Protein AF-A0A534TPV9-F1 (afdb_monomer_lite)

Radius of gyration: 24.33 Å; chains: 1; bounding box: 50×52×78 Å

Sequence (310 aa):
MKRLITEPGADSAEDYARRVQILAATYAVLFCASVAGVVVLAIYGKLFVTLAQRSNVETLTILFLLVLYAYLATISASGALGAARLGFYALRRRSAREPVAERRRQLGKLDARADGPWAALAKVLDRTDGAPLRFDLSDEAGYYGALEIDGARVRHIETASGSADLIAYFVRQIEEVTGEEIPIVVWGQLDDDEGEKFLAQVGFARALQRQLGAPPLWPCVMLTAEHCEEVARRLAKITPALLDEALLPDWEYQAEHKLPVIPEPLGFVSLGRSAKRADPVATMGFATLMVLLTLAVIVLFVLDKPWVPG

Structure (mmCIF, N/CA/C/O backbone):
data_AF-A0A534TPV9-F1
#
_entry.id   AF-A0A534TPV9-F1
#
loop_
_atom_site.group_PDB
_atom_site.id
_atom_site.type_symbol
_atom_site.label_atom_id
_atom_site.label_alt_id
_atom_site.label_comp_id
_atom_site.label_asym_id
_atom_site.label_entity_id
_atom_site.label_seq_id
_atom_site.pdbx_PDB_ins_code
_atom_site.Cartn_x
_atom_site.Cartn_y
_atom_site.Cartn_z
_atom_site.occupancy
_atom_site.B_iso_or_equiv
_atom_site.auth_seq_id
_atom_site.auth_comp_id
_atom_site.auth_asym_id
_atom_site.auth_atom_id
_atom_site.pdbx_PDB_model_num
ATOM 1 N N . MET A 1 1 ? -27.011 5.934 -6.886 1.00 24.86 1 MET A N 1
ATOM 2 C CA . MET A 1 1 ? -26.146 4.820 -6.441 1.00 24.86 1 MET A CA 1
ATOM 3 C C . MET A 1 1 ? -24.698 5.271 -6.554 1.00 24.86 1 MET A C 1
ATOM 5 O O . MET A 1 1 ? -24.152 5.286 -7.649 1.00 24.86 1 MET A O 1
ATOM 9 N N . LYS A 1 2 ? -24.117 5.763 -5.451 1.00 26.36 2 LYS A N 1
ATOM 10 C CA . LYS A 1 2 ? -22.695 6.119 -5.382 1.00 26.36 2 LYS A CA 1
ATOM 11 C C . LYS A 1 2 ? -21.925 4.807 -5.316 1.00 26.36 2 LYS A C 1
ATOM 13 O O . LYS A 1 2 ? -22.029 4.101 -4.324 1.00 26.36 2 LYS A O 1
ATOM 18 N N . ARG A 1 3 ? -21.199 4.461 -6.376 1.00 29.86 3 ARG A N 1
ATOM 19 C CA . ARG A 1 3 ? -20.182 3.413 -6.297 1.00 29.86 3 ARG A CA 1
ATOM 20 C C . ARG A 1 3 ? -19.098 3.981 -5.380 1.00 29.86 3 ARG A C 1
ATOM 22 O O . ARG A 1 3 ? -18.370 4.886 -5.796 1.00 29.86 3 ARG A O 1
ATOM 29 N N . LEU A 1 4 ? -19.096 3.572 -4.109 1.00 40.38 4 LEU A N 1
ATOM 30 C CA . LEU A 1 4 ? -17.930 3.769 -3.260 1.00 40.38 4 LEU A CA 1
ATOM 31 C C . LEU A 1 4 ? -16.749 3.163 -4.008 1.00 40.38 4 LEU A C 1
ATOM 33 O O . LEU A 1 4 ? -16.872 2.116 -4.647 1.00 40.38 4 LEU A O 1
ATOM 37 N N . ILE A 1 5 ? -15.634 3.877 -3.999 1.00 41.41 5 ILE A N 1
ATOM 38 C CA . ILE A 1 5 ? -14.378 3.349 -4.506 1.00 41.41 5 ILE A CA 1
ATOM 39 C C . ILE A 1 5 ? -13.958 2.323 -3.455 1.00 41.41 5 ILE A C 1
ATOM 41 O O . ILE A 1 5 ? -13.281 2.660 -2.494 1.00 41.41 5 ILE A O 1
ATOM 45 N N . THR A 1 6 ? -14.479 1.103 -3.567 1.00 47.28 6 THR A N 1
ATOM 46 C CA . THR A 1 6 ? -13.930 -0.049 -2.860 1.00 47.28 6 THR A CA 1
ATOM 47 C C . THR A 1 6 ? -12.522 -0.204 -3.409 1.00 47.28 6 THR A C 1
ATOM 49 O O . THR A 1 6 ? -12.363 -0.422 -4.614 1.00 47.28 6 THR A O 1
ATOM 52 N N . GLU A 1 7 ? -11.508 0.026 -2.577 1.00 57.22 7 GLU A N 1
ATOM 53 C CA . GLU A 1 7 ? -10.129 -0.139 -3.022 1.00 57.22 7 GLU A CA 1
ATOM 54 C C . GLU A 1 7 ? -9.921 -1.607 -3.425 1.00 57.22 7 GLU A C 1
ATOM 56 O O . GLU A 1 7 ? -10.173 -2.508 -2.618 1.00 57.22 7 GLU A O 1
ATOM 61 N N . PRO A 1 8 ? -9.538 -1.884 -4.684 1.00 57.41 8 PRO A N 1
ATOM 62 C CA . PRO A 1 8 ? -9.366 -3.251 -5.144 1.00 57.41 8 PRO A CA 1
ATOM 63 C C . PRO A 1 8 ? -8.233 -3.923 -4.356 1.00 57.41 8 PRO A C 1
ATOM 65 O O . PRO A 1 8 ? -7.138 -3.379 -4.236 1.00 57.41 8 PRO A O 1
ATOM 68 N N . GLY A 1 9 ? -8.494 -5.121 -3.829 1.00 60.72 9 GLY A N 1
ATOM 69 C CA . GLY A 1 9 ? -7.513 -5.901 -3.064 1.00 60.72 9 GLY A CA 1
ATOM 70 C C . GLY A 1 9 ? -7.574 -5.733 -1.542 1.00 60.72 9 GLY A C 1
ATOM 71 O O . GLY A 1 9 ? -6.680 -6.218 -0.854 1.00 60.72 9 GLY A O 1
ATOM 72 N N . ALA A 1 10 ? -8.613 -5.077 -1.012 1.00 70.25 10 ALA A N 1
ATOM 73 C CA . ALA A 1 10 ? -8.854 -4.940 0.428 1.00 70.25 10 ALA A CA 1
ATOM 74 C C . ALA A 1 10 ? -9.749 -6.050 1.033 1.00 70.25 10 ALA A C 1
ATOM 76 O O . ALA A 1 10 ? -9.955 -6.072 2.246 1.00 70.25 10 ALA A O 1
ATOM 77 N N . ASP A 1 11 ? -10.297 -6.949 0.207 1.00 77.56 11 ASP A N 1
ATOM 78 C CA . ASP A 1 11 ? -11.314 -7.927 0.627 1.00 77.56 11 ASP A CA 1
ATOM 79 C C . ASP A 1 11 ? -10.725 -9.102 1.429 1.00 77.56 11 ASP A C 1
ATOM 81 O O . ASP A 1 11 ? -11.314 -9.553 2.408 1.00 77.56 11 ASP A O 1
ATOM 85 N N . SER A 1 12 ? -9.538 -9.595 1.058 1.00 84.38 12 SER A N 1
ATOM 86 C CA . SER A 1 12 ? -8.909 -10.740 1.725 1.00 84.38 12 SER A CA 1
ATOM 87 C C . SER A 1 12 ? -7.399 -10.582 1.877 1.00 84.38 12 SER A C 1
ATOM 89 O O . SER A 1 12 ? -6.752 -9.816 1.162 1.00 84.38 12 SER A O 1
ATOM 91 N N . ALA A 1 13 ? -6.810 -11.351 2.797 1.00 86.56 13 ALA A N 1
ATOM 92 C CA . ALA A 1 13 ? -5.363 -11.342 3.000 1.00 86.56 13 ALA A CA 1
ATOM 93 C C . ALA A 1 13 ? -4.583 -11.836 1.767 1.00 86.56 13 ALA A C 1
ATOM 95 O O . ALA A 1 13 ? -3.479 -11.362 1.494 1.00 86.56 13 ALA A O 1
ATOM 96 N N . GLU A 1 14 ? -5.162 -12.769 1.005 1.00 87.69 14 GLU A N 1
ATOM 97 C CA . GLU A 1 14 ? -4.575 -13.259 -0.244 1.00 87.69 14 GLU A CA 1
ATOM 98 C C . GLU A 1 14 ? -4.608 -12.188 -1.335 1.00 87.69 14 GLU A C 1
ATOM 100 O O . GLU A 1 14 ? -3.626 -12.024 -2.063 1.00 87.69 14 GLU A O 1
ATOM 105 N N . ASP A 1 15 ? -5.705 -11.435 -1.429 1.00 86.00 15 ASP A N 1
ATOM 106 C CA . ASP A 1 15 ? -5.836 -10.346 -2.395 1.00 86.00 15 ASP A CA 1
ATOM 107 C C . ASP A 1 15 ? -4.887 -9.194 -2.067 1.00 86.00 15 ASP A C 1
ATOM 109 O O . ASP A 1 15 ? -4.240 -8.662 -2.971 1.00 86.00 15 ASP A O 1
ATOM 113 N N . TYR A 1 16 ? -4.718 -8.881 -0.781 1.00 85.62 16 TYR A N 1
ATOM 114 C CA . TYR A 1 16 ? -3.746 -7.899 -0.314 1.00 85.62 16 TYR A CA 1
ATOM 115 C C . TYR A 1 16 ? -2.314 -8.303 -0.697 1.00 85.62 16 TYR A C 1
ATOM 117 O O . TYR A 1 16 ? -1.588 -7.545 -1.343 1.00 85.62 16 TYR A O 1
ATOM 125 N N . ALA A 1 17 ? -1.917 -9.544 -0.396 1.00 87.50 17 ALA A N 1
ATOM 126 C CA . ALA A 1 17 ? -0.601 -10.063 -0.769 1.00 87.50 17 ALA A CA 1
ATOM 127 C C . ALA A 1 17 ? -0.391 -10.081 -2.293 1.00 87.50 17 ALA A C 1
ATOM 129 O O . ALA A 1 17 ? 0.683 -9.728 -2.790 1.00 87.50 17 ALA A O 1
ATOM 130 N N . ARG A 1 18 ? -1.421 -10.460 -3.058 1.00 88.19 18 ARG A N 1
ATOM 131 C CA . ARG A 1 18 ? -1.387 -10.441 -4.525 1.00 88.19 18 ARG A CA 1
ATOM 132 C C . ARG A 1 18 ? -1.209 -9.023 -5.055 1.00 88.19 18 ARG A C 1
ATOM 134 O O . ARG A 1 18 ? -0.442 -8.828 -5.994 1.00 88.19 18 ARG A O 1
ATOM 141 N N . ARG A 1 19 ? -1.872 -8.035 -4.455 1.00 86.00 19 ARG A N 1
ATOM 142 C CA . ARG A 1 19 ? -1.747 -6.624 -4.828 1.00 86.00 19 ARG A CA 1
ATOM 143 C C . ARG A 1 19 ? -0.314 -6.125 -4.663 1.00 86.00 19 ARG A C 1
ATOM 145 O O . ARG A 1 19 ? 0.230 -5.562 -5.610 1.00 86.00 19 ARG A O 1
ATOM 152 N N . VAL A 1 20 ? 0.324 -6.422 -3.529 1.00 86.94 20 VAL A N 1
ATOM 153 C CA . VAL A 1 20 ? 1.741 -6.094 -3.279 1.00 86.94 20 VAL A CA 1
ATOM 154 C C . VAL A 1 20 ? 2.647 -6.725 -4.344 1.00 86.94 20 VAL A C 1
ATOM 156 O O . VAL A 1 20 ? 3.527 -6.063 -4.895 1.00 86.94 20 VAL A O 1
ATOM 159 N N . GLN A 1 21 ? 2.401 -7.987 -4.710 1.00 88.50 21 GLN A N 1
ATOM 160 C CA . GLN A 1 21 ? 3.166 -8.670 -5.761 1.00 88.50 21 GLN A CA 1
ATOM 161 C C . GLN A 1 21 ? 2.957 -8.056 -7.152 1.00 88.50 21 GLN A C 1
ATOM 163 O O . GLN A 1 21 ? 3.923 -7.892 -7.899 1.00 88.50 21 GLN A O 1
ATOM 168 N N . ILE A 1 22 ? 1.718 -7.704 -7.507 1.00 88.38 22 ILE A N 1
ATOM 169 C CA . ILE A 1 22 ? 1.402 -7.027 -8.772 1.00 88.38 22 ILE A CA 1
ATOM 170 C C . ILE A 1 22 ? 2.097 -5.667 -8.822 1.00 88.38 22 ILE A C 1
ATOM 172 O O . ILE A 1 22 ? 2.694 -5.326 -9.843 1.00 88.38 22 ILE A O 1
ATOM 176 N N . LEU A 1 23 ? 2.065 -4.906 -7.728 1.00 85.94 23 LEU A N 1
ATOM 177 C CA . LEU A 1 23 ? 2.715 -3.603 -7.642 1.00 85.94 23 LEU A CA 1
ATOM 178 C C . LEU A 1 23 ? 4.237 -3.729 -7.806 1.00 85.94 23 LEU A C 1
ATOM 180 O O . LEU A 1 23 ? 4.828 -3.030 -8.630 1.00 85.94 23 LEU A O 1
ATOM 184 N N . ALA A 1 24 ? 4.862 -4.688 -7.116 1.00 87.69 24 ALA A N 1
ATOM 185 C CA . ALA A 1 24 ? 6.284 -4.994 -7.271 1.00 87.69 24 ALA A CA 1
ATOM 186 C C . ALA A 1 24 ? 6.645 -5.358 -8.723 1.00 87.69 24 ALA A C 1
ATOM 188 O O . ALA A 1 24 ? 7.614 -4.836 -9.280 1.00 87.69 24 ALA A O 1
ATOM 189 N N . ALA A 1 25 ? 5.850 -6.224 -9.360 1.00 90.00 25 ALA A N 1
ATOM 190 C CA . ALA A 1 25 ? 6.049 -6.604 -10.756 1.00 90.00 25 ALA A CA 1
ATOM 191 C C . ALA A 1 25 ? 5.888 -5.404 -11.700 1.00 90.00 25 ALA A C 1
ATOM 193 O O . ALA A 1 25 ? 6.686 -5.235 -12.619 1.00 90.00 25 ALA A O 1
ATOM 194 N N . THR A 1 26 ? 4.902 -4.543 -11.444 1.00 86.69 26 THR A N 1
ATOM 195 C CA . THR A 1 26 ? 4.639 -3.336 -12.236 1.00 86.69 26 THR A CA 1
ATOM 196 C C . THR A 1 26 ? 5.829 -2.380 -12.179 1.00 86.69 26 THR A C 1
ATOM 198 O O . THR A 1 26 ? 6.309 -1.958 -13.228 1.00 86.69 26 THR A O 1
ATOM 201 N N . TYR A 1 27 ? 6.387 -2.119 -10.991 1.00 85.25 27 TYR A N 1
ATOM 202 C CA . TYR A 1 27 ? 7.599 -1.305 -10.858 1.00 85.25 27 TYR A CA 1
ATOM 203 C C . TYR A 1 27 ? 8.799 -1.907 -11.591 1.00 85.25 27 TYR A C 1
ATOM 205 O O . TYR A 1 27 ? 9.517 -1.192 -12.292 1.00 85.25 27 TYR A O 1
ATOM 213 N N . ALA A 1 28 ? 9.008 -3.220 -11.465 1.00 90.56 28 ALA A N 1
ATOM 214 C CA . ALA A 1 28 ? 10.103 -3.904 -12.144 1.00 90.56 28 ALA A CA 1
ATOM 215 C C . ALA A 1 28 ? 9.972 -3.820 -13.674 1.00 90.56 28 ALA A C 1
ATOM 217 O O . ALA A 1 28 ? 10.944 -3.510 -14.363 1.00 90.56 28 ALA A O 1
ATOM 218 N N . VAL A 1 29 ? 8.772 -4.057 -14.214 1.00 92.50 29 VAL A N 1
ATOM 219 C CA . VAL A 1 29 ? 8.502 -3.974 -15.656 1.00 92.50 29 VAL A CA 1
ATOM 220 C C . VAL A 1 29 ? 8.653 -2.541 -16.156 1.00 92.50 29 VAL A C 1
ATOM 222 O O . VAL A 1 29 ? 9.332 -2.334 -17.160 1.00 92.50 29 VAL A O 1
ATOM 225 N N . LEU A 1 30 ? 8.084 -1.557 -15.453 1.00 87.81 30 LEU A N 1
ATOM 226 C CA . LEU A 1 30 ? 8.188 -0.142 -15.809 1.00 87.81 30 LEU A CA 1
ATOM 227 C C . LEU A 1 30 ? 9.649 0.311 -15.890 1.00 87.81 30 LEU A C 1
ATOM 229 O O . LEU A 1 30 ? 10.044 0.946 -16.871 1.00 87.81 30 LEU A O 1
ATOM 233 N N . PHE A 1 31 ? 10.459 -0.057 -14.896 1.00 90.88 31 PHE A N 1
ATOM 234 C CA . PHE A 1 31 ? 11.883 0.260 -14.867 1.00 90.88 31 PHE A CA 1
ATOM 235 C C . PHE A 1 31 ? 12.633 -0.399 -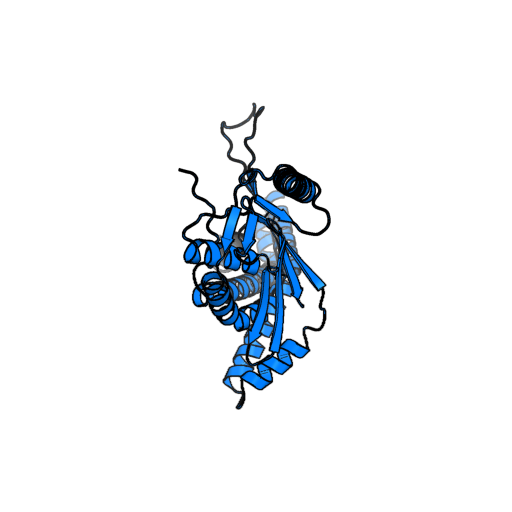16.028 1.00 90.88 31 PHE A C 1
ATOM 237 O O . PHE A 1 31 ? 13.302 0.286 -16.802 1.00 90.88 31 PHE A O 1
ATOM 244 N N . CYS A 1 32 ? 12.479 -1.715 -16.202 1.00 94.50 32 CYS A N 1
ATOM 245 C CA . CYS A 1 32 ? 13.146 -2.463 -17.267 1.00 94.50 32 CYS A CA 1
ATOM 246 C C . CYS A 1 32 ? 12.761 -1.955 -18.663 1.00 94.50 32 CYS A C 1
ATOM 248 O O . CYS A 1 32 ? 13.634 -1.790 -19.515 1.00 94.50 32 CYS A O 1
ATOM 250 N N . ALA A 1 33 ? 11.478 -1.670 -18.897 1.00 92.12 33 ALA A N 1
ATOM 251 C CA . ALA A 1 33 ? 10.993 -1.136 -20.165 1.00 92.12 33 ALA A CA 1
ATOM 252 C C . ALA A 1 33 ? 11.525 0.282 -20.427 1.00 92.12 33 ALA A C 1
ATOM 254 O O . ALA A 1 33 ? 11.956 0.577 -21.540 1.00 92.12 33 ALA A O 1
ATOM 255 N N . SER A 1 34 ? 11.576 1.135 -19.400 1.00 89.19 34 SER A N 1
ATOM 256 C CA . SER A 1 34 ? 12.136 2.487 -19.517 1.00 89.19 34 SER A CA 1
ATOM 257 C C . SER A 1 34 ? 13.635 2.451 -19.838 1.00 89.19 34 SER A C 1
ATOM 259 O O . SER A 1 34 ? 14.086 3.123 -20.764 1.00 89.19 34 SER A O 1
ATOM 261 N N . VAL A 1 35 ? 14.411 1.604 -19.150 1.00 93.62 35 VAL A N 1
ATOM 262 C CA . VAL A 1 35 ? 15.841 1.398 -19.443 1.00 93.62 35 VAL A CA 1
ATOM 263 C C . VAL A 1 35 ? 16.038 0.852 -20.858 1.00 93.62 35 VAL A C 1
ATOM 265 O O . VAL A 1 35 ? 16.881 1.359 -21.597 1.00 93.62 35 VAL A O 1
ATOM 268 N N . ALA A 1 36 ? 15.241 -0.137 -21.271 1.00 93.31 36 ALA A N 1
ATOM 269 C CA . ALA A 1 36 ? 15.286 -0.670 -22.629 1.00 93.31 36 ALA A CA 1
ATOM 270 C C . ALA A 1 36 ? 14.986 0.416 -23.674 1.00 93.31 36 ALA A C 1
ATOM 272 O O . ALA A 1 36 ? 15.698 0.506 -24.672 1.00 93.31 36 ALA A O 1
ATOM 273 N N . GLY A 1 37 ? 14.001 1.283 -23.424 1.00 90.06 37 GLY A N 1
ATOM 274 C CA . GLY A 1 37 ? 13.685 2.430 -24.278 1.00 90.06 37 GLY A CA 1
ATOM 275 C C . GLY A 1 37 ? 14.861 3.388 -24.443 1.00 90.06 37 GLY A C 1
ATOM 276 O O . GLY A 1 37 ? 15.211 3.730 -25.573 1.00 90.06 37 GLY A O 1
ATOM 277 N N . VAL A 1 38 ? 15.531 3.756 -23.345 1.00 90.88 38 VAL A N 1
ATOM 278 C CA . VAL A 1 38 ? 16.752 4.581 -23.391 1.00 90.88 38 VAL A CA 1
ATOM 279 C C . VAL A 1 38 ? 17.844 3.901 -24.220 1.00 90.88 38 VAL A C 1
ATOM 281 O O . VAL A 1 38 ? 18.433 4.536 -25.093 1.00 90.88 38 VAL A O 1
ATOM 284 N N . VAL A 1 39 ? 18.101 2.611 -23.987 1.00 90.88 39 VAL A N 1
ATOM 285 C CA . VAL A 1 39 ? 19.144 1.852 -24.697 1.00 90.88 39 VAL A CA 1
ATOM 286 C C . VAL A 1 39 ? 18.846 1.758 -26.194 1.00 90.88 39 VAL A C 1
ATOM 288 O O . VAL A 1 39 ? 19.732 2.012 -27.011 1.00 90.88 39 VAL A O 1
ATOM 291 N N . VAL A 1 40 ? 17.605 1.442 -26.572 1.00 89.19 40 VAL A N 1
ATOM 292 C CA . VAL A 1 40 ? 17.185 1.357 -27.978 1.00 89.19 40 VAL A CA 1
ATOM 293 C C . VAL A 1 40 ? 17.341 2.713 -28.666 1.00 89.19 40 VAL A C 1
ATOM 295 O O . VAL A 1 40 ? 17.937 2.776 -29.742 1.00 89.19 40 VAL A O 1
ATOM 298 N N . LEU A 1 41 ? 16.884 3.801 -28.040 1.00 86.75 41 LEU A N 1
ATOM 299 C CA . LEU A 1 41 ? 17.028 5.150 -28.593 1.00 86.75 41 LEU A CA 1
ATOM 300 C C . LEU A 1 41 ? 18.494 5.596 -28.684 1.00 86.75 41 LEU A C 1
ATOM 302 O O . LEU A 1 41 ? 18.863 6.255 -29.651 1.00 86.75 41 LEU A O 1
ATOM 306 N N . ALA A 1 42 ? 19.347 5.219 -27.729 1.00 86.12 42 ALA A N 1
ATOM 307 C CA . ALA A 1 42 ? 20.768 5.557 -27.758 1.00 86.12 42 ALA A CA 1
ATOM 308 C C . ALA A 1 42 ? 21.525 4.801 -28.865 1.00 86.12 42 ALA A C 1
ATOM 310 O O . ALA A 1 42 ? 22.299 5.404 -29.608 1.00 86.12 42 ALA A O 1
ATOM 311 N N . ILE A 1 43 ? 21.279 3.493 -29.014 1.00 84.75 43 ILE A N 1
ATOM 312 C CA . ILE A 1 43 ? 21.944 2.649 -30.022 1.00 84.75 43 ILE A CA 1
ATOM 313 C C . ILE A 1 43 ? 21.465 3.006 -31.432 1.00 84.75 43 ILE A C 1
ATOM 315 O O . ILE A 1 43 ? 22.274 3.185 -32.344 1.00 84.75 43 ILE A O 1
ATOM 319 N N . TYR A 1 44 ? 20.151 3.142 -31.616 1.00 81.06 44 TYR A N 1
ATOM 320 C CA . TYR A 1 44 ? 19.538 3.431 -32.913 1.00 81.06 44 TYR A CA 1
ATOM 321 C C . TYR A 1 44 ? 19.287 4.923 -33.135 1.00 81.06 44 TYR A C 1
ATOM 323 O O . TYR A 1 44 ? 18.622 5.296 -34.097 1.00 81.06 44 TYR A O 1
ATOM 331 N N . GLY A 1 45 ? 19.871 5.797 -32.312 1.00 71.12 45 GLY A N 1
ATOM 332 C CA . GLY A 1 45 ? 19.687 7.245 -32.413 1.00 71.12 45 GLY A CA 1
ATOM 333 C C . GLY A 1 45 ? 20.026 7.783 -33.800 1.00 71.12 45 GLY A C 1
ATOM 334 O O . GLY A 1 45 ? 19.303 8.618 -34.322 1.00 71.12 45 GLY A O 1
ATOM 335 N N . LYS A 1 46 ? 21.047 7.229 -34.471 1.00 69.25 46 LYS A N 1
ATOM 336 C CA . LYS A 1 46 ? 21.363 7.578 -35.868 1.00 69.25 46 LYS A CA 1
ATOM 337 C C . LYS A 1 46 ? 20.249 7.195 -36.851 1.00 69.25 46 LYS A C 1
ATOM 339 O O . LYS A 1 46 ? 19.954 7.978 -37.746 1.00 69.25 46 LYS A O 1
ATOM 344 N N . LEU A 1 47 ? 19.623 6.027 -36.692 1.00 68.94 47 LEU A N 1
ATOM 345 C CA . LEU A 1 47 ? 18.479 5.605 -37.513 1.00 68.94 47 LEU A CA 1
ATOM 346 C C . LEU A 1 47 ? 17.285 6.538 -37.281 1.00 68.94 47 LEU A C 1
ATOM 348 O O . LEU A 1 47 ? 16.672 7.013 -38.227 1.00 68.94 47 LEU A O 1
ATOM 352 N N . PHE A 1 48 ? 16.995 6.856 -36.023 1.00 68.00 48 PHE A N 1
ATOM 353 C CA . PHE A 1 48 ? 15.884 7.737 -35.683 1.00 68.00 48 PHE A CA 1
ATOM 354 C C . PHE A 1 48 ? 16.119 9.183 -36.123 1.00 68.00 48 PHE A C 1
ATOM 356 O O . PHE A 1 48 ? 15.205 9.798 -36.651 1.00 68.00 48 PHE A O 1
ATOM 363 N N . VAL A 1 49 ? 17.341 9.707 -35.999 1.00 66.94 49 VAL A N 1
ATOM 364 C CA . VAL A 1 49 ? 17.707 11.044 -36.497 1.00 66.94 49 VAL A CA 1
ATOM 365 C C . VAL A 1 49 ? 17.658 11.106 -38.026 1.00 66.94 49 VAL A C 1
ATOM 367 O O . VAL A 1 49 ? 17.206 12.104 -38.573 1.00 66.94 49 VAL A O 1
ATOM 370 N N . THR A 1 50 ? 18.081 10.052 -38.730 1.00 65.81 50 THR A N 1
ATOM 371 C CA . THR A 1 50 ? 18.007 10.008 -40.205 1.00 65.81 50 THR A CA 1
ATOM 372 C C . THR A 1 50 ? 16.570 9.881 -40.711 1.00 65.81 50 THR A C 1
ATOM 374 O O . THR A 1 50 ? 16.222 10.527 -41.695 1.00 65.81 50 THR A O 1
ATOM 377 N N . LEU A 1 51 ? 15.705 9.140 -40.009 1.00 63.00 51 LEU A N 1
ATOM 378 C CA . LEU A 1 51 ? 14.260 9.145 -40.263 1.00 63.00 51 LEU A CA 1
ATOM 379 C C . LEU A 1 51 ? 13.629 10.514 -39.949 1.00 63.00 51 LEU A C 1
ATOM 381 O O . LEU A 1 51 ? 12.823 11.007 -40.734 1.00 63.00 51 LEU A O 1
ATOM 385 N N . ALA A 1 52 ? 14.048 11.148 -38.849 1.00 59.41 52 ALA A N 1
ATOM 386 C CA . ALA A 1 52 ? 13.525 12.422 -38.353 1.00 59.41 52 ALA A CA 1
ATOM 387 C C . ALA A 1 52 ? 14.060 13.667 -39.082 1.00 59.41 52 ALA A C 1
ATOM 389 O O . ALA A 1 52 ? 13.551 14.768 -38.881 1.00 59.41 52 ALA A O 1
ATOM 390 N N . GLN A 1 53 ? 15.076 13.536 -39.943 1.00 57.66 53 GLN A N 1
ATOM 391 C CA . GLN A 1 53 ? 15.606 14.649 -40.744 1.00 57.66 53 GLN A CA 1
ATOM 392 C C . GLN A 1 53 ? 14.569 15.249 -41.710 1.00 57.66 53 GLN A C 1
ATOM 394 O O . GLN A 1 53 ? 14.817 16.307 -42.290 1.00 57.66 53 GLN A O 1
ATOM 399 N N . ARG A 1 54 ? 13.401 14.612 -41.867 1.00 59.59 54 ARG A N 1
ATOM 400 C CA . ARG A 1 54 ? 12.263 15.158 -42.612 1.00 59.59 54 ARG A CA 1
ATOM 401 C C . ARG A 1 54 ? 11.485 16.234 -41.844 1.00 59.59 54 ARG A C 1
ATOM 403 O O . ARG A 1 54 ? 10.849 17.053 -42.508 1.00 59.59 54 ARG A O 1
ATOM 410 N N . SER A 1 55 ? 11.547 16.313 -40.506 1.00 59.59 55 SER A N 1
ATOM 411 C CA . SER A 1 55 ? 10.902 17.401 -39.752 1.00 59.59 55 SER A CA 1
ATOM 412 C C . SER A 1 55 ? 11.501 17.662 -38.354 1.00 59.59 55 SER A C 1
ATOM 414 O O . SER A 1 55 ? 11.793 16.753 -37.578 1.00 59.59 55 SER A O 1
ATOM 416 N N . ASN A 1 56 ? 11.596 18.938 -37.958 1.00 70.81 56 ASN A N 1
ATOM 417 C CA . ASN A 1 56 ? 12.027 19.334 -36.604 1.00 70.81 56 ASN A CA 1
ATOM 418 C C . ASN A 1 56 ? 11.172 18.711 -35.480 1.00 70.81 56 ASN A C 1
ATOM 420 O O . ASN A 1 56 ? 11.658 18.527 -34.363 1.00 70.81 56 ASN A O 1
ATOM 424 N N . VAL A 1 57 ? 9.908 18.382 -35.772 1.00 73.12 57 VAL A N 1
ATOM 425 C CA . VAL A 1 57 ? 8.966 17.790 -34.812 1.00 73.12 57 VAL A CA 1
ATOM 426 C C . VAL A 1 57 ? 9.412 16.384 -34.411 1.00 73.12 57 VAL A C 1
ATOM 428 O O . VAL A 1 57 ? 9.431 16.077 -33.226 1.00 73.12 57 VAL A O 1
ATOM 431 N N . GLU A 1 58 ? 9.859 15.562 -35.361 1.00 70.25 58 GLU A N 1
ATOM 432 C CA . GLU A 1 58 ? 10.265 14.173 -35.102 1.00 70.25 58 GLU A CA 1
ATOM 433 C C . GLU A 1 58 ? 11.522 14.098 -34.222 1.00 70.25 58 GLU A C 1
ATOM 435 O O . GLU A 1 58 ? 11.597 13.284 -33.299 1.00 70.25 58 GLU A O 1
ATOM 440 N N . THR A 1 59 ? 12.484 15.002 -34.441 1.00 74.38 59 THR A N 1
ATOM 441 C CA . THR A 1 59 ? 13.700 15.092 -33.612 1.00 74.38 59 THR A CA 1
ATOM 442 C C . THR A 1 59 ? 13.359 15.508 -32.177 1.00 74.38 59 THR A C 1
ATOM 444 O O . THR A 1 59 ? 13.890 14.937 -31.221 1.00 74.38 59 THR A O 1
ATOM 447 N N . LEU A 1 60 ? 12.431 16.458 -32.009 1.00 78.75 60 LEU A N 1
ATOM 448 C CA . LEU A 1 60 ? 11.936 16.865 -30.694 1.00 78.75 60 LEU A CA 1
ATOM 449 C C . LEU A 1 60 ? 11.184 15.722 -29.996 1.00 78.75 60 LEU A C 1
ATOM 451 O O . LEU A 1 60 ? 11.367 15.523 -28.798 1.00 78.75 60 LEU A O 1
ATOM 455 N N . THR A 1 61 ? 10.386 14.940 -30.730 1.00 80.38 61 THR A N 1
ATOM 456 C CA . THR A 1 61 ? 9.685 13.767 -30.188 1.00 80.38 61 THR A CA 1
ATOM 457 C C . THR A 1 61 ? 10.659 12.705 -29.680 1.00 80.38 61 THR A C 1
ATOM 459 O O . THR A 1 61 ? 10.462 12.183 -28.586 1.00 80.38 61 THR A O 1
ATOM 462 N N . ILE A 1 62 ? 11.737 12.410 -30.414 1.00 80.00 62 ILE A N 1
ATOM 463 C CA . ILE A 1 62 ? 12.768 11.456 -29.968 1.00 80.00 62 ILE A CA 1
ATOM 464 C C . ILE A 1 62 ? 13.452 11.950 -28.689 1.00 80.00 62 ILE A C 1
ATOM 466 O O . ILE A 1 62 ? 13.617 11.179 -27.742 1.00 80.00 62 ILE A O 1
ATOM 470 N N . LEU A 1 63 ? 13.818 13.236 -28.639 1.00 81.75 63 LEU A N 1
ATOM 471 C CA . LEU A 1 63 ? 14.426 13.834 -27.450 1.00 81.75 63 LEU A CA 1
ATOM 472 C C . LEU A 1 63 ? 13.471 13.789 -26.250 1.00 81.75 63 LEU A C 1
ATOM 474 O O . LEU A 1 63 ? 13.880 13.421 -25.151 1.00 81.75 63 LEU A O 1
ATOM 478 N N . PHE A 1 64 ? 12.194 14.109 -26.470 1.00 85.25 64 PHE A N 1
ATOM 479 C CA . PHE A 1 64 ? 11.153 14.014 -25.453 1.00 85.25 64 PHE A CA 1
ATOM 480 C C . PHE A 1 64 ? 11.014 12.585 -24.917 1.00 85.25 64 PHE A C 1
ATOM 482 O O . PHE A 1 64 ? 11.022 12.396 -23.705 1.00 85.25 64 PHE A O 1
ATOM 489 N N . LEU A 1 65 ? 10.947 11.577 -25.793 1.00 85.12 65 LEU A N 1
ATOM 490 C CA . LEU A 1 65 ? 10.842 10.171 -25.389 1.00 85.12 65 LEU A CA 1
ATOM 491 C C . LEU A 1 65 ? 12.069 9.705 -24.597 1.00 85.12 65 LEU A C 1
ATOM 493 O O . LEU A 1 65 ? 11.919 8.991 -23.609 1.00 85.12 65 LEU A O 1
ATOM 497 N N . LEU A 1 66 ? 13.272 10.137 -24.985 1.00 85.88 66 LEU A N 1
ATOM 498 C CA . LEU A 1 66 ? 14.496 9.838 -24.245 1.00 85.88 66 LEU A CA 1
ATOM 499 C C . LEU A 1 66 ? 14.443 10.409 -22.820 1.00 85.88 66 LEU A C 1
ATOM 501 O O . LEU A 1 66 ? 14.713 9.687 -21.860 1.00 85.88 66 LEU A O 1
ATOM 505 N N . VAL A 1 67 ? 14.071 11.686 -22.683 1.00 85.94 67 VAL A N 1
ATOM 506 C CA . VAL A 1 67 ? 13.929 12.349 -21.377 1.00 85.94 67 VAL A CA 1
ATOM 507 C C . VAL A 1 67 ? 12.826 11.689 -20.551 1.00 85.94 67 VAL A C 1
ATOM 509 O O . VAL A 1 67 ? 13.035 11.424 -19.370 1.00 85.94 67 VAL A O 1
ATOM 512 N N . LEU A 1 68 ? 11.686 11.365 -21.167 1.00 84.31 68 LEU A N 1
ATOM 513 C CA . LEU A 1 68 ? 10.569 10.688 -20.513 1.00 84.31 68 LEU A CA 1
ATOM 514 C C . LEU A 1 68 ? 10.986 9.318 -19.963 1.00 84.31 68 LEU A C 1
ATOM 516 O O . LEU A 1 68 ? 10.738 9.036 -18.793 1.00 84.31 68 LEU A O 1
ATOM 520 N N . TYR A 1 69 ? 11.655 8.480 -20.761 1.00 86.12 69 TYR A N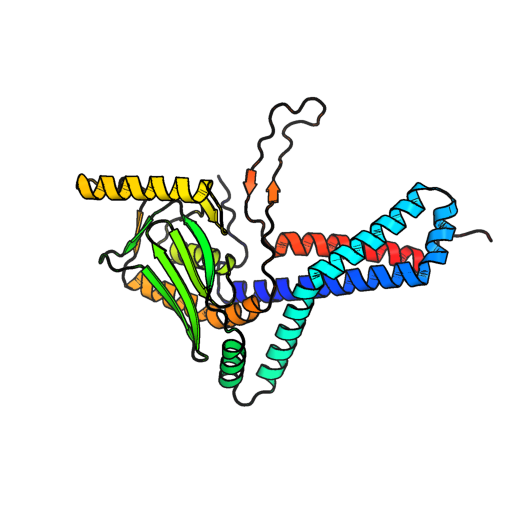 1
ATOM 521 C CA . TYR A 1 69 ? 12.131 7.181 -20.284 1.00 86.12 69 TYR A CA 1
ATOM 522 C C . TYR A 1 69 ? 13.204 7.312 -19.204 1.00 86.12 69 TYR A C 1
ATOM 524 O O . TYR A 1 69 ? 13.170 6.567 -18.228 1.00 86.12 69 TYR A O 1
ATOM 532 N N . ALA A 1 70 ? 14.133 8.264 -19.328 1.00 84.75 70 ALA A N 1
ATOM 533 C CA . ALA A 1 70 ? 15.138 8.502 -18.294 1.00 84.75 70 ALA A CA 1
ATOM 534 C C . ALA A 1 70 ? 14.496 8.949 -16.968 1.00 84.75 70 ALA A C 1
ATOM 536 O O . ALA A 1 70 ? 14.868 8.465 -15.896 1.00 84.75 70 ALA A O 1
ATOM 537 N N . TYR A 1 71 ? 13.497 9.829 -17.039 1.00 84.00 71 TYR A N 1
ATOM 538 C CA . TYR A 1 71 ? 12.720 10.286 -15.890 1.00 84.00 71 TYR A CA 1
ATOM 539 C C . TYR A 1 71 ? 11.962 9.133 -15.221 1.00 84.00 71 TYR A C 1
ATOM 541 O O . TYR A 1 71 ? 12.111 8.913 -14.018 1.00 84.00 71 TYR A O 1
ATOM 549 N N . LEU A 1 72 ? 11.220 8.339 -16.002 1.00 82.44 72 LEU A N 1
ATOM 550 C CA . LEU A 1 72 ? 10.473 7.189 -15.490 1.00 82.44 72 LEU A CA 1
ATOM 551 C C . LEU A 1 72 ? 11.393 6.107 -14.918 1.00 82.44 72 LEU A C 1
ATOM 553 O O . LEU A 1 72 ? 11.078 5.553 -13.867 1.00 82.44 72 LEU A O 1
ATOM 557 N N . ALA A 1 73 ? 12.547 5.842 -15.536 1.00 86.00 73 ALA A N 1
ATOM 558 C CA . ALA A 1 73 ? 13.553 4.928 -14.994 1.00 86.00 73 ALA A CA 1
ATOM 559 C C . ALA A 1 73 ? 14.121 5.436 -13.660 1.00 86.00 73 ALA A C 1
ATOM 561 O O . ALA A 1 73 ? 14.290 4.656 -12.728 1.00 86.00 73 ALA A O 1
ATOM 562 N N . THR A 1 74 ? 14.383 6.741 -13.545 1.00 81.94 74 THR A N 1
ATOM 563 C CA . THR A 1 74 ? 14.920 7.338 -12.313 1.00 81.94 74 THR A CA 1
ATOM 564 C C . THR A 1 74 ? 13.923 7.232 -11.171 1.00 81.94 74 THR A C 1
ATOM 566 O O . THR A 1 74 ? 14.298 6.818 -10.077 1.00 81.94 74 THR A O 1
ATOM 569 N N . ILE A 1 75 ? 12.652 7.553 -11.426 1.00 80.06 75 ILE A N 1
ATOM 570 C CA . ILE A 1 75 ? 11.620 7.443 -10.397 1.00 80.06 75 ILE A CA 1
ATOM 571 C C . ILE A 1 75 ? 11.427 5.964 -10.049 1.00 80.06 75 ILE A C 1
ATOM 573 O O . ILE A 1 75 ? 11.635 5.600 -8.899 1.00 80.06 75 ILE A O 1
ATOM 577 N N . SER A 1 76 ? 11.197 5.076 -11.025 1.00 81.38 76 SER A N 1
ATOM 578 C CA . SER A 1 76 ? 10.958 3.631 -10.792 1.00 81.38 76 SER A CA 1
ATOM 579 C C . SER A 1 76 ? 12.140 2.820 -10.286 1.00 81.38 76 SER A C 1
ATOM 581 O O . SER A 1 76 ? 11.942 1.673 -9.887 1.00 81.38 76 SER A O 1
ATOM 583 N N . ALA A 1 77 ? 13.336 3.401 -10.196 1.00 81.12 77 ALA A N 1
ATOM 584 C CA . ALA A 1 77 ? 14.512 2.728 -9.662 1.00 81.12 77 ALA A CA 1
ATOM 585 C C . ALA A 1 77 ? 14.306 2.234 -8.221 1.00 81.12 77 ALA A C 1
ATOM 587 O O . ALA A 1 77 ? 14.664 1.099 -7.907 1.00 81.12 77 ALA A O 1
ATOM 588 N N . SER A 1 78 ? 13.706 3.045 -7.341 1.00 80.38 78 SER A N 1
ATOM 589 C CA . SER A 1 78 ? 13.443 2.639 -5.952 1.00 80.38 78 SER A CA 1
ATOM 590 C C . SER A 1 78 ? 12.429 1.493 -5.879 1.00 80.38 78 SER A C 1
ATOM 592 O O . SER A 1 78 ? 12.649 0.531 -5.143 1.00 80.38 78 SER A O 1
ATOM 594 N N . GLY A 1 79 ? 11.384 1.535 -6.712 1.00 81.75 79 GLY A N 1
ATOM 595 C CA . GLY A 1 79 ? 10.391 0.467 -6.854 1.00 81.75 79 GLY A CA 1
ATOM 596 C C . GLY A 1 79 ? 10.986 -0.832 -7.382 1.00 81.75 79 GLY A C 1
ATOM 597 O O . GLY A 1 79 ? 10.735 -1.901 -6.829 1.00 81.75 79 GLY A O 1
ATOM 598 N N . ALA A 1 80 ? 11.843 -0.750 -8.399 1.00 85.69 80 ALA A N 1
ATOM 599 C CA . ALA A 1 80 ? 12.542 -1.902 -8.953 1.00 85.69 80 ALA A CA 1
ATOM 600 C C . ALA A 1 80 ? 13.545 -2.510 -7.960 1.00 85.69 80 ALA A C 1
ATOM 602 O O . ALA A 1 80 ? 13.636 -3.733 -7.851 1.00 85.69 80 ALA A O 1
ATOM 603 N N . LEU A 1 81 ? 14.263 -1.685 -7.188 1.00 86.69 81 LEU A N 1
ATOM 604 C CA . LEU A 1 81 ? 15.125 -2.156 -6.099 1.00 86.69 81 LEU A CA 1
ATOM 605 C C . LEU A 1 81 ? 14.313 -2.843 -4.995 1.00 86.69 81 LEU A C 1
ATOM 607 O O . LEU A 1 81 ? 14.735 -3.888 -4.494 1.00 86.69 81 LEU A O 1
ATOM 611 N N . GLY A 1 82 ? 13.150 -2.291 -4.642 1.00 84.38 82 GLY A N 1
ATOM 612 C CA . GLY A 1 82 ? 12.191 -2.909 -3.729 1.00 84.38 82 GLY A CA 1
ATOM 613 C C . GLY A 1 82 ? 11.727 -4.279 -4.219 1.00 84.38 82 GLY A C 1
ATOM 614 O O . GLY A 1 82 ? 11.870 -5.275 -3.508 1.00 84.38 82 GLY A O 1
ATOM 615 N N . ALA A 1 83 ? 11.293 -4.365 -5.478 1.00 88.31 83 ALA A N 1
ATOM 616 C CA . ALA A 1 83 ? 10.882 -5.610 -6.125 1.00 88.31 83 ALA A CA 1
ATOM 617 C C . ALA A 1 83 ? 12.022 -6.644 -6.213 1.00 88.31 83 ALA A C 1
ATOM 619 O O . ALA A 1 83 ? 11.813 -7.836 -5.978 1.00 88.31 83 ALA A O 1
ATOM 620 N N . ALA A 1 84 ? 13.254 -6.207 -6.488 1.00 89.00 84 ALA A N 1
ATOM 621 C CA . ALA A 1 84 ? 14.424 -7.081 -6.495 1.00 89.00 84 ALA A CA 1
ATOM 622 C C . ALA A 1 84 ? 14.739 -7.626 -5.091 1.00 89.00 84 ALA A C 1
ATOM 624 O O . ALA A 1 84 ? 15.021 -8.817 -4.939 1.00 89.00 84 ALA A O 1
ATOM 625 N N . ARG A 1 85 ? 14.653 -6.784 -4.050 1.00 88.69 85 ARG A N 1
ATOM 626 C CA . ARG A 1 85 ? 14.802 -7.206 -2.646 1.00 88.69 85 ARG A CA 1
ATOM 627 C C . ARG A 1 85 ? 13.709 -8.191 -2.247 1.00 88.69 85 ARG A C 1
ATOM 629 O O . ARG A 1 85 ? 14.030 -9.208 -1.640 1.00 88.69 85 ARG A O 1
ATOM 636 N N . LEU A 1 86 ? 12.461 -7.929 -2.631 1.00 88.19 86 LEU A N 1
ATOM 637 C CA . LEU A 1 86 ? 11.332 -8.835 -2.430 1.00 88.19 86 LEU A CA 1
ATOM 638 C C . LEU A 1 86 ? 11.627 -10.215 -3.036 1.00 88.19 86 LEU A C 1
ATOM 640 O O . LEU A 1 86 ? 11.546 -11.226 -2.341 1.00 88.19 86 LEU A O 1
ATOM 644 N N . GLY A 1 87 ? 12.044 -10.260 -4.305 1.00 87.69 87 GLY A N 1
ATOM 645 C CA . GLY A 1 87 ? 12.413 -11.502 -4.988 1.00 87.69 87 GLY A CA 1
ATOM 646 C C . GLY A 1 87 ? 13.588 -12.223 -4.321 1.00 87.69 87 GLY A C 1
ATOM 647 O O . GLY A 1 87 ? 13.543 -13.438 -4.121 1.00 87.69 87 GLY A O 1
ATOM 648 N N . PHE A 1 88 ? 14.616 -11.479 -3.904 1.00 89.31 88 PHE A N 1
ATOM 649 C CA . PHE A 1 88 ? 15.762 -12.019 -3.172 1.00 89.31 88 PHE A CA 1
ATOM 650 C C . PHE A 1 88 ? 15.350 -12.640 -1.830 1.00 89.31 88 PHE A C 1
ATOM 652 O O . PHE A 1 88 ? 15.751 -13.764 -1.521 1.00 89.31 88 PHE A O 1
ATOM 659 N N . TYR A 1 89 ? 14.522 -11.950 -1.042 1.00 87.38 89 TYR A N 1
ATOM 660 C CA . TYR A 1 89 ? 14.022 -12.471 0.228 1.00 87.38 89 TYR A CA 1
ATOM 661 C C . TYR A 1 89 ? 13.066 -13.646 0.024 1.00 87.38 89 TYR A C 1
ATOM 663 O O . TYR A 1 89 ? 13.173 -14.631 0.748 1.00 87.38 89 TYR A O 1
ATOM 671 N N . ALA A 1 90 ? 12.200 -13.621 -0.990 1.00 86.81 90 ALA A N 1
ATOM 672 C CA . ALA A 1 90 ? 11.348 -14.755 -1.340 1.00 86.81 90 ALA A CA 1
ATOM 673 C C . ALA A 1 90 ? 12.173 -16.003 -1.701 1.00 86.81 90 ALA A C 1
ATOM 675 O O . ALA A 1 90 ? 11.912 -17.090 -1.179 1.00 86.81 90 ALA A O 1
ATOM 676 N N . LEU A 1 91 ? 13.218 -15.846 -2.521 1.00 88.06 91 LEU A N 1
ATOM 677 C CA . LEU A 1 91 ? 14.129 -16.934 -2.877 1.00 88.06 91 LEU A CA 1
ATOM 678 C C . LEU A 1 91 ? 14.886 -17.459 -1.651 1.00 88.06 91 LEU A C 1
ATOM 680 O O . LEU A 1 91 ? 14.994 -18.669 -1.450 1.00 88.06 91 LEU A O 1
ATOM 684 N N . ARG A 1 92 ? 15.373 -16.555 -0.797 1.00 87.50 92 ARG A N 1
ATOM 685 C CA . ARG A 1 92 ? 16.075 -16.913 0.437 1.00 87.50 92 ARG A CA 1
ATOM 686 C C . ARG A 1 92 ? 15.161 -17.642 1.423 1.00 87.50 92 ARG A C 1
ATOM 688 O O . ARG A 1 92 ? 15.589 -18.644 1.982 1.00 87.50 92 ARG A O 1
ATOM 695 N N . ARG A 1 93 ? 13.907 -17.203 1.586 1.00 85.62 93 ARG A N 1
ATOM 696 C CA . ARG A 1 93 ? 12.882 -17.868 2.415 1.00 85.62 93 ARG A CA 1
ATOM 697 C C . ARG A 1 93 ? 12.576 -19.276 1.903 1.00 85.62 93 ARG A C 1
ATOM 699 O O . ARG A 1 93 ? 12.458 -20.189 2.710 1.00 85.62 93 ARG A O 1
ATOM 706 N N . ARG A 1 94 ? 12.514 -19.469 0.580 1.00 86.19 94 ARG A N 1
ATOM 707 C CA . ARG A 1 94 ? 12.282 -20.785 -0.042 1.00 86.19 94 ARG A CA 1
ATOM 708 C C . ARG A 1 94 ? 13.435 -21.768 0.183 1.00 86.19 94 ARG A C 1
ATOM 710 O O . ARG A 1 94 ? 13.197 -22.966 0.288 1.00 86.19 94 ARG A O 1
ATOM 717 N N . SER A 1 95 ? 14.664 -21.264 0.257 1.00 85.50 95 SER A N 1
ATOM 718 C CA . SER A 1 95 ? 15.874 -22.071 0.470 1.00 85.50 95 SER A CA 1
ATOM 719 C C . SER A 1 95 ? 16.287 -22.185 1.944 1.00 85.50 95 SER A C 1
ATOM 721 O O . SER A 1 95 ? 17.205 -22.940 2.268 1.00 85.50 95 SER A O 1
ATOM 723 N N . ALA A 1 96 ? 15.656 -21.430 2.845 1.00 85.56 96 ALA A N 1
ATOM 724 C CA . ALA A 1 96 ? 15.982 -21.422 4.265 1.00 85.56 96 ALA A CA 1
ATOM 725 C C . ALA A 1 96 ? 15.365 -22.624 4.987 1.00 85.56 96 ALA A C 1
ATOM 727 O O . ALA A 1 96 ? 14.204 -22.965 4.781 1.00 85.56 96 ALA A O 1
ATOM 728 N N . ARG A 1 97 ? 16.132 -23.221 5.908 1.00 80.00 97 ARG A N 1
ATOM 729 C CA . ARG A 1 97 ? 15.622 -24.260 6.820 1.00 80.00 97 ARG A CA 1
ATOM 730 C C . ARG A 1 97 ? 14.606 -23.702 7.824 1.00 80.00 97 ARG A C 1
ATOM 732 O O . ARG A 1 97 ? 13.704 -24.420 8.230 1.00 80.00 97 ARG A O 1
ATOM 739 N N . GLU A 1 98 ? 14.742 -22.423 8.185 1.00 86.81 98 GLU A N 1
ATOM 740 C CA . GLU A 1 98 ? 13.873 -21.715 9.133 1.00 86.81 98 GLU A CA 1
ATOM 741 C C . GLU A 1 98 ? 13.351 -20.400 8.518 1.00 86.81 98 GLU A C 1
ATOM 743 O O . GLU A 1 98 ? 13.988 -19.347 8.644 1.00 86.81 98 GLU A O 1
ATOM 748 N N . PRO A 1 99 ? 12.192 -20.417 7.835 1.00 83.00 99 PRO A N 1
ATOM 749 C CA . PRO A 1 99 ? 11.661 -19.234 7.150 1.00 83.00 99 PRO A CA 1
ATOM 750 C C . PRO A 1 99 ? 11.219 -18.120 8.114 1.00 83.00 99 PRO A C 1
ATOM 752 O O . PRO A 1 99 ? 11.272 -16.942 7.759 1.00 83.00 99 PRO A O 1
ATOM 755 N N . VAL A 1 100 ? 10.809 -18.468 9.340 1.00 85.62 100 VAL A N 1
ATOM 756 C CA . VAL A 1 100 ? 10.423 -17.500 10.386 1.00 85.62 100 VAL A CA 1
ATOM 757 C C . VAL A 1 100 ? 11.640 -16.719 10.892 1.00 85.62 100 VAL A C 1
ATOM 759 O O . VAL A 1 100 ? 11.571 -15.502 11.052 1.00 85.62 100 VAL A O 1
ATOM 762 N N . ALA A 1 101 ? 12.788 -17.384 11.062 1.00 85.62 101 ALA A N 1
ATOM 763 C CA . ALA A 1 101 ? 14.022 -16.733 11.496 1.00 85.62 101 ALA A CA 1
ATOM 764 C C . ALA A 1 101 ? 14.533 -15.716 10.460 1.00 85.62 101 ALA A C 1
ATOM 766 O O . ALA A 1 101 ? 14.993 -14.634 10.827 1.00 85.62 101 ALA A O 1
ATOM 767 N N . GLU A 1 102 ? 14.417 -16.021 9.162 1.00 85.38 102 GLU A N 1
ATOM 768 C CA . GLU A 1 102 ? 14.773 -15.064 8.106 1.00 85.38 102 GLU A CA 1
ATOM 769 C C . GLU A 1 102 ? 13.805 -13.875 8.039 1.00 85.38 102 GLU A C 1
ATOM 771 O O . GLU A 1 102 ? 14.258 -12.745 7.856 1.00 85.38 102 GLU A O 1
ATOM 776 N N . ARG A 1 103 ? 12.500 -14.081 8.275 1.00 84.81 103 ARG A N 1
ATOM 777 C CA . ARG A 1 103 ? 11.543 -12.967 8.410 1.00 84.81 103 ARG A CA 1
ATOM 778 C C . ARG A 1 103 ? 11.889 -12.060 9.587 1.00 84.81 103 ARG A C 1
ATOM 780 O O . ARG A 1 103 ? 11.940 -10.848 9.415 1.00 84.81 103 ARG A O 1
ATOM 787 N N . ARG A 1 104 ? 12.226 -12.630 10.747 1.00 85.50 104 ARG A N 1
ATOM 788 C CA . ARG A 1 104 ? 12.666 -11.856 11.917 1.00 85.50 104 ARG A CA 1
ATOM 789 C C . ARG A 1 104 ? 13.916 -11.024 11.616 1.00 85.50 104 ARG A C 1
ATOM 791 O O . ARG A 1 104 ? 14.003 -9.867 12.012 1.00 85.50 104 ARG A O 1
ATOM 798 N N . ARG A 1 105 ? 14.873 -11.586 10.870 1.00 85.31 105 ARG A N 1
ATOM 799 C CA . ARG A 1 105 ? 16.073 -10.860 10.414 1.00 85.31 105 ARG A CA 1
ATOM 800 C C . ARG A 1 105 ? 15.750 -9.739 9.432 1.00 85.31 105 ARG A C 1
ATOM 802 O O . ARG A 1 105 ? 16.432 -8.722 9.453 1.00 85.31 105 ARG A O 1
ATOM 809 N N . GLN A 1 106 ? 14.773 -9.935 8.548 1.00 84.38 106 GLN A N 1
ATOM 810 C CA . GLN A 1 106 ? 14.314 -8.902 7.619 1.00 84.38 106 GLN A CA 1
ATOM 811 C C . GLN A 1 106 ? 13.632 -7.759 8.376 1.00 84.38 106 GLN A C 1
ATOM 813 O O . GLN A 1 106 ? 13.998 -6.607 8.164 1.00 84.38 106 GLN A O 1
ATOM 818 N N . LEU A 1 107 ? 12.721 -8.084 9.295 1.00 83.19 107 LEU A N 1
ATOM 819 C CA . LEU A 1 107 ? 12.040 -7.117 10.155 1.00 83.19 107 LEU A CA 1
ATOM 820 C C . LEU A 1 107 ? 13.040 -6.289 10.973 1.00 83.19 107 LEU A C 1
ATOM 822 O O . LEU A 1 107 ? 12.959 -5.070 10.983 1.00 83.19 107 LEU A O 1
ATOM 826 N N . GLY A 1 108 ? 14.057 -6.926 11.562 1.00 79.69 108 GLY A N 1
ATOM 827 C CA . GLY A 1 108 ? 15.100 -6.224 12.320 1.00 79.69 108 GLY A CA 1
ATOM 828 C C . GLY A 1 108 ? 15.989 -5.274 11.501 1.00 79.69 108 GLY A C 1
ATOM 829 O O . GLY A 1 108 ? 16.798 -4.564 12.082 1.00 79.69 108 GLY A O 1
ATOM 830 N N . LYS A 1 109 ? 15.885 -5.257 10.164 1.00 81.56 109 LYS A N 1
ATOM 831 C CA . LYS A 1 109 ? 16.573 -4.270 9.309 1.00 81.56 109 LYS A CA 1
ATOM 832 C C . LYS A 1 109 ? 15.718 -3.040 9.004 1.00 81.56 109 LYS A C 1
ATOM 834 O O . LYS A 1 109 ? 16.240 -2.071 8.459 1.00 81.56 109 LYS A O 1
ATOM 839 N N . LEU A 1 110 ? 14.423 -3.100 9.294 1.00 72.56 110 LEU A N 1
ATOM 840 C CA . LEU A 1 110 ? 13.452 -2.039 9.069 1.00 72.56 110 LEU A CA 1
ATOM 841 C C . LEU A 1 110 ? 13.311 -1.243 10.378 1.00 72.56 110 LEU A C 1
ATOM 843 O O . LEU A 1 110 ? 12.330 -1.383 11.094 1.00 72.56 110 LEU A O 1
ATOM 847 N N . ASP A 1 111 ? 14.346 -0.484 10.749 1.00 54.56 111 ASP A N 1
ATOM 848 C CA . ASP A 1 111 ? 14.520 0.009 12.130 1.00 54.56 111 ASP A CA 1
ATOM 849 C C . ASP A 1 111 ? 14.158 1.496 12.332 1.00 54.56 111 ASP A C 1
ATOM 851 O O . ASP A 1 111 ? 14.773 2.205 13.123 1.00 54.56 111 ASP A O 1
ATOM 855 N N . ALA A 1 112 ? 13.154 2.001 11.612 1.00 60.88 112 ALA A N 1
ATOM 856 C CA . ALA A 1 112 ? 12.692 3.383 11.753 1.00 60.88 112 ALA A CA 1
ATOM 857 C C . ALA A 1 112 ? 11.234 3.422 12.215 1.00 60.88 112 ALA A C 1
ATOM 859 O O . ALA A 1 112 ? 10.345 3.567 11.396 1.00 60.88 112 ALA A O 1
ATOM 860 N N . ARG A 1 113 ? 10.972 3.295 13.522 1.00 69.50 113 ARG A N 1
ATOM 861 C CA . ARG A 1 113 ? 9.607 3.424 14.064 1.00 69.50 113 ARG A CA 1
ATOM 862 C C . ARG A 1 113 ? 9.147 4.875 13.973 1.00 69.50 113 ARG A C 1
ATOM 864 O O . ARG A 1 113 ? 9.514 5.690 14.818 1.00 69.50 113 ARG A O 1
ATOM 871 N N . ALA A 1 114 ? 8.371 5.181 12.947 1.00 68.38 114 ALA A N 1
ATOM 872 C CA . ALA A 1 114 ? 7.777 6.487 12.728 1.00 68.38 114 ALA A CA 1
ATOM 873 C C . ALA A 1 114 ? 6.248 6.399 12.765 1.00 68.38 114 ALA A C 1
ATOM 875 O O . ALA A 1 114 ? 5.659 5.313 12.700 1.00 68.38 114 ALA A O 1
ATOM 876 N N . ASP A 1 115 ? 5.615 7.564 12.863 1.00 72.19 115 ASP A N 1
ATOM 877 C CA . ASP A 1 115 ? 4.190 7.691 12.589 1.00 72.19 115 ASP A CA 1
ATOM 878 C C . ASP A 1 115 ? 3.979 7.611 11.073 1.00 72.19 115 ASP A C 1
ATOM 880 O O . ASP A 1 115 ? 4.609 8.331 10.295 1.00 72.19 115 ASP A O 1
ATOM 884 N N . GLY A 1 116 ? 3.119 6.686 10.662 1.00 75.12 116 GLY A N 1
ATOM 885 C CA . GLY A 1 116 ? 2.710 6.474 9.283 1.00 75.12 116 GLY A CA 1
ATOM 886 C C . GLY A 1 116 ? 1.508 7.341 8.879 1.00 75.12 116 GLY A C 1
ATOM 887 O O . GLY A 1 116 ? 1.137 8.286 9.583 1.00 75.12 116 GLY A O 1
ATOM 888 N N . PRO A 1 117 ? 0.877 7.037 7.731 1.00 79.88 117 PRO A N 1
ATOM 889 C CA . PRO A 1 117 ? -0.279 7.773 7.242 1.00 79.88 117 PRO A CA 1
ATOM 890 C C . PRO A 1 117 ? -1.474 7.633 8.185 1.00 79.88 117 PRO A C 1
ATOM 892 O O . PRO A 1 117 ? -1.559 6.724 9.022 1.00 79.88 117 PRO A O 1
ATOM 895 N N . TRP A 1 118 ? -2.433 8.539 8.016 1.00 86.12 118 TRP A N 1
ATOM 896 C CA . TRP A 1 118 ? -3.694 8.501 8.738 1.00 86.12 118 TRP A CA 1
ATOM 897 C C . TRP A 1 118 ? -4.876 8.788 7.817 1.00 86.12 118 TRP A C 1
ATOM 899 O O . TRP A 1 118 ? -4.739 9.394 6.756 1.00 86.12 118 TRP A O 1
ATOM 909 N N . ALA A 1 119 ? -6.061 8.357 8.234 1.00 85.50 119 ALA A N 1
ATOM 910 C CA . ALA A 1 119 ? -7.302 8.634 7.526 1.00 85.50 119 ALA A CA 1
ATOM 911 C C . ALA A 1 119 ? -8.402 9.079 8.492 1.00 85.50 119 ALA A C 1
ATOM 913 O O . ALA A 1 119 ? -8.460 8.632 9.641 1.00 85.50 119 ALA A O 1
ATOM 914 N N . ALA A 1 120 ? -9.279 9.959 8.013 1.00 87.25 120 ALA A N 1
ATOM 915 C CA . ALA A 1 120 ? -10.510 10.335 8.690 1.00 87.25 120 ALA A CA 1
ATOM 916 C C . ALA A 1 120 ? -11.700 9.579 8.092 1.00 87.25 120 ALA A C 1
ATOM 918 O O . ALA A 1 120 ? -11.942 9.610 6.882 1.00 87.25 120 ALA A O 1
ATOM 919 N N . LEU A 1 121 ? -12.466 8.935 8.961 1.00 89.06 121 LEU A N 1
ATOM 920 C CA . LEU A 1 121 ? -13.666 8.176 8.649 1.00 89.06 121 LEU A CA 1
ATOM 921 C C . LEU A 1 121 ? -14.911 9.056 8.789 1.00 89.06 121 LEU A C 1
ATOM 923 O O . LEU A 1 121 ? -14.972 9.958 9.623 1.00 89.06 121 LEU A O 1
ATOM 927 N N . ALA A 1 122 ? -15.952 8.766 8.010 1.00 87.31 122 ALA A N 1
ATOM 928 C CA . ALA A 1 122 ? -17.231 9.466 8.141 1.00 87.31 122 ALA A CA 1
ATOM 929 C C . ALA A 1 122 ? -17.960 9.120 9.446 1.00 87.31 122 ALA A C 1
ATOM 931 O O . ALA A 1 122 ? -18.776 9.909 9.928 1.00 87.31 122 ALA A O 1
ATOM 932 N N . LYS A 1 123 ? -17.677 7.935 9.996 1.00 91.81 123 LYS A N 1
ATOM 933 C CA . LYS A 1 123 ? -18.252 7.423 11.236 1.00 91.81 123 LYS A CA 1
ATOM 934 C C . LYS A 1 123 ? -17.183 7.332 12.318 1.00 91.81 123 LYS A C 1
ATOM 936 O O . LYS A 1 123 ? -16.027 7.033 12.039 1.00 91.81 123 LYS A O 1
ATOM 941 N N . VAL A 1 124 ? -17.598 7.564 13.555 1.00 92.69 124 VAL A N 1
ATOM 942 C CA . VAL A 1 124 ? -16.788 7.319 14.748 1.00 92.69 124 VAL A CA 1
ATOM 943 C C . VAL A 1 124 ? -16.777 5.820 15.025 1.00 92.69 124 VAL A C 1
ATOM 945 O O . VAL A 1 124 ? -17.833 5.194 15.019 1.00 92.69 124 VAL A O 1
ATOM 948 N N . LEU A 1 125 ? -15.603 5.255 15.278 1.00 93.00 125 LEU A N 1
ATOM 949 C CA . LEU A 1 125 ? -15.449 3.908 15.809 1.00 93.00 125 LEU A CA 1
ATOM 950 C C . LEU A 1 125 ? -15.173 4.014 17.308 1.00 93.00 125 LEU A C 1
ATOM 952 O O . LEU A 1 125 ? -14.215 4.668 17.714 1.00 93.00 125 LEU A O 1
ATOM 956 N N . ASP A 1 126 ? -16.009 3.376 18.118 1.00 92.19 126 ASP A N 1
ATOM 957 C CA . ASP A 1 126 ? -15.836 3.286 19.570 1.00 92.19 126 ASP A CA 1
ATOM 958 C C . ASP A 1 126 ? -16.098 1.848 20.028 1.00 92.19 126 ASP A C 1
ATOM 960 O O . ASP A 1 126 ? -16.811 1.092 19.366 1.00 92.19 126 ASP A O 1
ATOM 964 N N . ARG A 1 127 ? -15.535 1.450 21.172 1.00 91.31 127 ARG A N 1
ATOM 965 C CA . ARG A 1 127 ? -15.868 0.160 21.791 1.00 91.31 127 ARG A CA 1
ATOM 966 C C . ARG A 1 127 ? -17.049 0.285 22.735 1.00 91.31 127 ARG A C 1
ATOM 968 O O . ARG A 1 127 ? -17.178 1.269 23.461 1.00 91.31 127 ARG A O 1
ATOM 975 N N . THR A 1 128 ? -17.846 -0.777 22.810 1.00 89.25 128 THR A N 1
ATOM 976 C CA . THR A 1 128 ? -18.971 -0.875 23.753 1.00 89.25 128 THR A CA 1
ATOM 977 C C . THR A 1 128 ? -18.544 -0.781 25.220 1.00 89.25 128 THR A C 1
ATOM 979 O O . THR A 1 128 ? -19.338 -0.371 26.059 1.00 89.25 128 THR A O 1
ATOM 982 N N . ASP A 1 129 ? -17.304 -1.160 25.538 1.00 86.38 129 ASP A N 1
ATOM 983 C CA . ASP A 1 129 ? -16.726 -1.112 26.887 1.00 86.38 129 ASP A CA 1
ATOM 984 C C . ASP A 1 129 ? -15.945 0.183 27.183 1.00 86.38 129 ASP A C 1
ATOM 986 O O . ASP A 1 129 ? -15.424 0.349 28.284 1.00 86.38 129 ASP A O 1
ATOM 990 N N . GLY A 1 130 ? -15.862 1.108 26.219 1.00 83.31 130 GLY A N 1
ATOM 991 C CA . GLY A 1 130 ? -15.132 2.369 26.355 1.00 83.31 130 GLY A CA 1
ATOM 992 C C . GLY A 1 130 ? -13.605 2.235 26.374 1.00 83.31 130 GLY A C 1
ATOM 993 O O . GLY A 1 130 ? -12.920 3.232 26.607 1.00 83.31 130 GLY A O 1
ATOM 994 N N . ALA A 1 131 ? -13.055 1.040 26.135 1.00 85.75 131 ALA A N 1
ATOM 995 C CA . ALA A 1 131 ? -11.613 0.852 26.026 1.00 85.75 131 ALA A CA 1
ATOM 996 C C . ALA A 1 131 ? -11.068 1.470 24.720 1.00 85.75 131 ALA A C 1
ATOM 998 O O . ALA A 1 131 ? -11.797 1.568 23.728 1.00 85.75 131 ALA A O 1
ATOM 999 N N . PRO A 1 132 ? -9.784 1.875 24.685 1.00 88.25 132 PRO A N 1
ATOM 1000 C CA . PRO A 1 132 ? -9.168 2.379 23.464 1.00 88.25 132 PRO A CA 1
ATOM 1001 C C . PRO A 1 132 ? -9.120 1.300 22.373 1.00 88.25 132 PRO A C 1
ATOM 1003 O O . PRO A 1 132 ? -8.964 0.104 22.648 1.00 88.25 132 PRO A O 1
ATOM 1006 N N . LEU A 1 133 ? -9.239 1.736 21.120 1.00 93.06 133 LEU A N 1
ATOM 1007 C CA . LEU A 1 133 ? -9.119 0.883 19.944 1.00 93.06 133 LEU A CA 1
ATOM 1008 C C . LEU A 1 133 ? -7.683 0.927 19.425 1.00 93.06 133 LEU A C 1
ATOM 1010 O O . LEU A 1 133 ? -7.265 1.882 18.772 1.00 93.06 133 LEU A O 1
ATOM 1014 N N . ARG A 1 134 ? -6.937 -0.136 19.717 1.00 94.12 134 ARG A N 1
ATOM 1015 C CA . ARG A 1 134 ? -5.593 -0.363 19.193 1.00 94.12 134 ARG A CA 1
ATOM 1016 C C . ARG A 1 134 ? -5.470 -1.809 18.732 1.00 94.12 134 ARG A C 1
ATOM 1018 O O . ARG A 1 134 ? -5.838 -2.720 19.472 1.00 94.12 134 ARG A O 1
ATOM 1025 N N . PHE A 1 135 ? -4.951 -2.002 17.526 1.00 93.88 135 PHE A N 1
ATOM 1026 C CA . PHE A 1 135 ? -4.705 -3.314 16.936 1.00 93.88 135 PHE A CA 1
ATOM 1027 C C . PHE A 1 135 ? -3.216 -3.476 16.659 1.00 93.88 135 PHE A C 1
ATOM 1029 O O . PHE A 1 135 ? -2.677 -2.841 15.752 1.00 93.88 135 PHE A O 1
ATOM 1036 N N . ASP A 1 136 ? -2.560 -4.331 17.437 1.00 92.81 136 ASP A N 1
ATOM 1037 C CA . ASP A 1 136 ? -1.145 -4.630 17.247 1.00 92.81 136 ASP A CA 1
ATOM 1038 C C . ASP A 1 136 ? -0.955 -5.569 16.049 1.00 92.81 136 ASP A C 1
ATOM 1040 O O . ASP A 1 136 ? -1.591 -6.621 15.940 1.00 92.81 136 ASP A O 1
ATOM 1044 N N . LEU A 1 137 ? -0.040 -5.202 15.155 1.00 90.44 137 LEU A N 1
ATOM 1045 C CA . LEU A 1 137 ? 0.312 -5.984 13.977 1.00 90.44 137 LEU A CA 1
ATOM 1046 C C . LEU A 1 137 ? 1.520 -6.837 14.343 1.00 90.44 137 LEU A C 1
ATOM 1048 O O . LEU A 1 137 ? 2.666 -6.390 14.309 1.00 90.44 137 LEU A O 1
ATOM 1052 N N . SER A 1 138 ? 1.263 -8.073 14.758 1.00 88.44 138 SER A N 1
ATOM 1053 C CA . SER A 1 138 ? 2.315 -9.007 15.150 1.00 88.44 138 SER A CA 1
ATOM 1054 C C . SER A 1 138 ? 2.082 -10.401 14.586 1.00 88.44 138 SER A C 1
ATOM 1056 O O . SER A 1 138 ? 0.950 -10.814 14.335 1.00 88.44 138 SER A O 1
ATOM 1058 N N . ASP A 1 139 ? 3.180 -11.112 14.348 1.00 88.06 139 ASP A N 1
ATOM 1059 C CA . ASP A 1 139 ? 3.195 -12.525 13.984 1.00 88.06 139 ASP A CA 1
ATOM 1060 C C . ASP A 1 139 ? 4.355 -13.249 14.703 1.00 88.06 139 ASP A C 1
ATOM 1062 O O . ASP A 1 139 ? 5.041 -12.689 15.560 1.00 88.06 139 ASP A O 1
ATOM 1066 N N . GLU A 1 140 ? 4.601 -14.515 14.358 1.00 86.00 140 GLU A N 1
ATOM 1067 C CA . GLU A 1 140 ? 5.701 -15.309 14.930 1.00 86.00 140 GLU A CA 1
ATOM 1068 C C . GLU A 1 140 ? 7.105 -14.715 14.677 1.00 86.00 140 GLU A C 1
ATOM 1070 O O . GLU A 1 140 ? 8.063 -14.994 15.413 1.00 86.00 140 GLU A O 1
ATOM 1075 N N . ALA A 1 141 ? 7.267 -13.919 13.619 1.00 84.00 141 ALA A N 1
ATOM 1076 C CA . ALA A 1 141 ? 8.525 -13.276 13.278 1.00 84.00 141 ALA A CA 1
ATOM 1077 C C . ALA A 1 141 ? 8.766 -12.013 14.116 1.00 84.00 141 ALA A C 1
ATOM 1079 O O . ALA A 1 141 ? 9.922 -11.785 14.493 1.00 84.00 141 ALA A O 1
ATOM 1080 N N . GLY A 1 142 ? 7.723 -11.257 14.474 1.00 86.38 142 GLY A N 1
ATOM 1081 C CA . GLY A 1 142 ? 7.828 -10.133 15.406 1.00 86.38 142 GLY A CA 1
ATOM 1082 C C . GLY A 1 142 ? 6.686 -9.118 15.329 1.00 86.38 142 GLY A C 1
ATOM 1083 O O . GLY A 1 142 ? 5.557 -9.451 14.986 1.00 86.38 142 GLY A O 1
ATOM 1084 N N . TYR A 1 143 ? 6.998 -7.872 15.691 1.00 88.00 143 TYR A N 1
ATOM 1085 C CA . TYR A 1 143 ? 6.073 -6.736 15.733 1.00 88.00 143 TYR A CA 1
ATOM 1086 C C . TYR A 1 143 ? 6.317 -5.779 14.561 1.00 88.00 143 TYR A C 1
ATOM 1088 O O . TYR A 1 143 ? 7.462 -5.402 14.311 1.00 88.00 143 TYR A O 1
ATOM 1096 N N . TYR A 1 144 ? 5.246 -5.378 13.882 1.00 86.00 144 TYR A N 1
ATOM 1097 C CA . TYR A 1 144 ? 5.263 -4.630 12.620 1.00 86.00 144 TYR A CA 1
ATOM 1098 C C . TYR A 1 144 ? 4.719 -3.204 12.754 1.00 86.00 144 TYR A C 1
ATOM 1100 O O . TYR A 1 144 ? 4.774 -2.447 11.791 1.00 86.00 144 TYR A O 1
ATOM 1108 N N . GLY A 1 145 ? 4.210 -2.846 13.933 1.00 88.81 145 GLY A N 1
ATOM 1109 C CA . GLY A 1 145 ? 3.514 -1.591 14.192 1.00 88.81 145 GLY A CA 1
ATOM 1110 C C . GLY A 1 145 ? 2.116 -1.846 14.745 1.00 88.81 145 GLY A C 1
ATOM 1111 O O . GLY A 1 145 ? 1.755 -2.979 15.078 1.00 88.81 145 GLY A O 1
ATOM 1112 N N . ALA A 1 146 ? 1.316 -0.791 14.837 1.00 91.94 146 ALA A N 1
ATOM 1113 C CA . ALA A 1 146 ? -0.064 -0.887 15.291 1.00 91.94 146 ALA A CA 1
ATOM 1114 C C . ALA A 1 146 ? -0.980 0.066 14.524 1.00 91.94 146 ALA A C 1
ATOM 1116 O O . ALA A 1 146 ? -0.564 1.129 14.063 1.00 91.94 146 ALA A O 1
ATOM 1117 N N . LEU A 1 147 ? -2.255 -0.307 14.428 1.00 93.12 147 LEU A N 1
ATOM 1118 C CA . LEU A 1 147 ? -3.317 0.617 14.056 1.00 93.12 147 LEU A CA 1
ATOM 1119 C C . LEU A 1 147 ? -3.932 1.201 15.319 1.00 93.12 147 LEU A C 1
ATOM 1121 O O . LEU A 1 147 ? -4.433 0.465 16.170 1.00 93.12 147 LEU A O 1
ATOM 1125 N N . GLU A 1 148 ? -3.916 2.522 15.423 1.00 93.69 148 GLU A N 1
ATOM 1126 C CA . GLU A 1 148 ? -4.555 3.253 16.508 1.00 93.69 148 GLU A CA 1
ATOM 1127 C C . GLU A 1 148 ? -5.765 4.018 15.983 1.00 93.69 148 GLU A C 1
ATOM 1129 O O . GLU A 1 148 ? -5.686 4.718 14.968 1.00 93.69 148 GLU A O 1
ATOM 1134 N N . ILE A 1 149 ? -6.890 3.870 16.679 1.00 94.38 149 ILE A N 1
ATOM 1135 C CA . ILE A 1 149 ? -8.151 4.494 16.314 1.00 94.38 149 ILE A CA 1
ATOM 1136 C C . ILE A 1 149 ? -8.590 5.418 17.444 1.00 94.38 149 ILE A C 1
ATOM 1138 O O . ILE A 1 149 ? -8.843 4.982 18.567 1.00 94.38 149 ILE A O 1
ATOM 1142 N N . ASP A 1 150 ? -8.726 6.698 17.113 1.00 91.25 150 ASP A N 1
ATOM 1143 C CA . ASP A 1 150 ? -9.313 7.712 17.982 1.00 91.25 150 ASP A CA 1
ATOM 1144 C C . ASP A 1 150 ? -10.587 8.258 17.334 1.00 91.25 150 ASP A C 1
ATOM 1146 O O . ASP A 1 150 ? -10.583 9.197 16.528 1.00 91.25 150 ASP A O 1
ATOM 1150 N N . GLY A 1 151 ? -11.703 7.606 17.654 1.00 91.38 151 GLY A N 1
ATOM 1151 C CA . GLY A 1 151 ? -13.010 7.913 17.099 1.00 91.38 151 GLY A CA 1
ATOM 1152 C C . GLY A 1 151 ? -13.046 7.782 15.579 1.00 91.38 151 GLY A C 1
ATOM 1153 O O . GLY A 1 151 ? -13.133 6.683 15.046 1.00 91.38 151 GLY A O 1
ATOM 1154 N N . ALA A 1 152 ? -13.033 8.913 14.874 1.00 90.75 152 ALA A N 1
ATOM 1155 C CA . ALA A 1 152 ? -13.040 8.937 13.411 1.00 90.75 152 ALA A CA 1
ATOM 1156 C C . ALA A 1 152 ? -11.633 8.904 12.790 1.00 90.75 152 ALA A C 1
ATOM 1158 O O . ALA A 1 152 ? -11.520 8.801 11.573 1.00 90.75 152 ALA A O 1
ATOM 1159 N N . ARG A 1 153 ? -10.559 9.022 13.579 1.00 92.00 153 ARG A N 1
ATOM 1160 C CA . ARG A 1 153 ? -9.182 9.001 13.071 1.00 92.00 153 ARG A CA 1
ATOM 1161 C C . ARG A 1 153 ? -8.612 7.591 13.165 1.00 92.00 153 ARG A C 1
ATOM 1163 O O . ARG A 1 153 ? -8.627 7.013 14.244 1.00 92.00 153 ARG A O 1
ATOM 1170 N N . VAL A 1 154 ? -8.049 7.083 12.072 1.00 91.88 154 VAL A N 1
ATOM 1171 C CA . VAL A 1 154 ? -7.256 5.842 12.041 1.00 91.88 154 VAL A CA 1
ATOM 1172 C C . VAL A 1 154 ? -5.822 6.189 11.669 1.00 91.88 154 VAL A C 1
ATOM 1174 O O . VAL A 1 154 ? -5.608 6.910 10.695 1.00 91.88 154 VAL A O 1
ATOM 1177 N N . ARG A 1 155 ? -4.843 5.698 12.431 1.00 90.62 155 ARG A N 1
ATOM 1178 C CA . ARG A 1 155 ? -3.411 5.949 12.217 1.00 90.62 155 ARG A CA 1
ATOM 1179 C C . ARG A 1 155 ? -2.624 4.652 12.200 1.00 90.62 155 ARG A C 1
ATOM 1181 O O . ARG A 1 155 ? -2.861 3.790 13.042 1.00 90.62 155 ARG A O 1
ATOM 1188 N N . HIS A 1 156 ? -1.651 4.553 11.301 1.00 87.56 156 HIS A N 1
ATOM 1189 C CA . HIS A 1 156 ? -0.614 3.528 11.386 1.00 87.56 156 HIS A CA 1
ATOM 1190 C C . HIS A 1 156 ? 0.564 4.088 12.188 1.00 87.56 156 HIS A C 1
ATOM 1192 O O . HIS A 1 156 ? 1.179 5.060 11.767 1.00 87.56 156 HIS A O 1
ATOM 1198 N N . ILE A 1 157 ? 0.856 3.512 13.351 1.00 87.81 157 ILE A N 1
ATOM 1199 C CA . ILE A 1 157 ? 1.900 3.984 14.269 1.00 87.81 157 ILE A CA 1
ATOM 1200 C C . ILE A 1 157 ? 2.983 2.925 14.465 1.00 87.81 157 ILE A C 1
ATOM 1202 O O . ILE A 1 157 ? 2.759 1.735 14.239 1.00 87.81 157 ILE A O 1
ATOM 1206 N N . GLU A 1 158 ? 4.152 3.370 14.930 1.00 84.81 158 GLU A N 1
ATOM 1207 C CA . GLU A 1 158 ? 5.295 2.510 15.267 1.00 84.81 158 GLU A CA 1
ATOM 1208 C C . GLU A 1 158 ? 5.768 1.626 14.100 1.00 84.81 158 GLU A C 1
ATOM 1210 O O . GLU A 1 158 ? 6.309 0.538 14.306 1.00 84.81 158 GLU A O 1
ATOM 1215 N N . THR A 1 159 ? 5.579 2.108 12.873 1.00 77.31 159 THR A N 1
ATOM 1216 C CA . THR A 1 159 ? 5.887 1.370 11.650 1.00 77.31 159 THR A CA 1
ATOM 1217 C C . THR A 1 159 ? 7.195 1.833 11.026 1.00 77.31 159 THR A C 1
ATOM 1219 O O . THR A 1 159 ? 7.566 2.999 11.141 1.00 77.31 159 THR A O 1
ATOM 1222 N N . ALA A 1 160 ? 7.881 0.915 10.342 1.00 69.19 160 ALA A N 1
ATOM 1223 C CA . ALA A 1 160 ? 9.068 1.210 9.545 1.00 69.19 160 ALA A CA 1
ATOM 1224 C C . ALA A 1 160 ? 8.757 1.875 8.199 1.00 69.19 160 ALA A C 1
ATOM 1226 O O . ALA A 1 160 ? 9.562 2.642 7.674 1.00 69.19 160 ALA A O 1
ATOM 1227 N N . SER A 1 161 ? 7.596 1.548 7.639 1.00 68.75 161 SER A N 1
ATOM 1228 C CA . SER A 1 161 ? 7.056 2.136 6.421 1.00 68.75 161 SER A CA 1
ATOM 1229 C C . SER A 1 161 ? 5.561 2.272 6.635 1.00 68.75 161 SER A C 1
ATOM 1231 O O . SER A 1 161 ? 4.882 1.300 6.976 1.00 68.75 161 SER A O 1
ATOM 1233 N N . GLY A 1 162 ? 5.046 3.488 6.493 1.00 71.81 162 GLY A N 1
ATOM 1234 C CA . GLY A 1 162 ? 3.609 3.712 6.454 1.00 71.81 162 GLY A CA 1
ATOM 1235 C C . GLY A 1 162 ? 2.931 2.812 5.417 1.00 71.81 162 GLY A C 1
ATOM 1236 O O . GLY A 1 162 ? 3.581 2.333 4.499 1.00 71.81 162 GLY A O 1
ATOM 1237 N N . SER A 1 163 ? 1.636 2.547 5.590 1.00 77.31 163 SER A N 1
ATOM 1238 C CA . SER A 1 163 ? 0.824 1.941 4.530 1.00 77.31 163 SER A CA 1
ATOM 1239 C C . SER A 1 163 ? -0.586 2.489 4.651 1.00 77.31 163 SER A C 1
ATOM 1241 O O . SER A 1 163 ? -1.282 2.259 5.644 1.00 77.31 163 SER A O 1
ATOM 1243 N N . ALA A 1 164 ? -1.002 3.259 3.652 1.00 78.88 164 ALA A N 1
ATOM 1244 C CA . ALA A 1 164 ? -2.387 3.691 3.529 1.00 78.88 164 ALA A CA 1
ATOM 1245 C C . ALA A 1 164 ? -3.285 2.527 3.058 1.00 78.88 164 ALA A C 1
ATOM 1247 O O . ALA A 1 164 ? -4.464 2.472 3.409 1.00 78.88 164 ALA A O 1
ATOM 1248 N N . ASP A 1 165 ? -2.719 1.541 2.348 1.00 81.06 165 ASP A N 1
ATOM 1249 C CA . ASP A 1 165 ? -3.426 0.326 1.928 1.00 81.06 165 ASP A CA 1
ATOM 1250 C C . ASP A 1 165 ? -3.846 -0.528 3.128 1.00 81.06 165 ASP A C 1
ATOM 1252 O O . ASP A 1 165 ? -4.939 -1.095 3.128 1.00 81.06 165 ASP A O 1
ATOM 1256 N N . LEU A 1 166 ? -3.031 -0.571 4.184 1.00 86.62 166 LEU A N 1
ATOM 1257 C CA . LEU A 1 166 ? -3.396 -1.192 5.456 1.00 86.62 166 LEU A CA 1
ATOM 1258 C C . LEU A 1 166 ? -4.637 -0.535 6.079 1.00 86.62 166 LEU A C 1
ATOM 1260 O O . LEU A 1 166 ? -5.509 -1.237 6.590 1.00 86.62 166 LEU A O 1
ATOM 1264 N N . ILE A 1 167 ? -4.737 0.797 6.040 1.00 88.62 167 ILE A N 1
ATOM 1265 C CA . ILE A 1 167 ? -5.894 1.522 6.587 1.00 88.62 167 ILE A CA 1
ATOM 1266 C C . ILE A 1 167 ? -7.151 1.203 5.770 1.00 88.62 167 ILE A C 1
ATOM 1268 O O . ILE A 1 167 ? -8.208 0.952 6.347 1.00 88.62 167 ILE A O 1
ATOM 1272 N N . ALA A 1 168 ? -7.040 1.149 4.440 1.00 86.81 168 ALA A N 1
ATOM 1273 C CA . ALA A 1 168 ? -8.148 0.748 3.578 1.00 86.81 168 ALA A CA 1
ATOM 1274 C C . ALA A 1 168 ? -8.589 -0.701 3.832 1.00 86.81 168 ALA A C 1
ATOM 1276 O O . ALA A 1 168 ? -9.788 -0.963 3.957 1.00 86.81 168 ALA A O 1
ATOM 1277 N N . TYR A 1 169 ? -7.633 -1.628 3.975 1.00 89.19 169 TYR A N 1
ATOM 1278 C CA . TYR A 1 169 ? -7.912 -3.008 4.367 1.00 89.19 169 TYR A CA 1
ATOM 1279 C C . TYR A 1 169 ? -8.630 -3.051 5.717 1.00 89.19 169 TYR A C 1
ATOM 1281 O O . TYR A 1 169 ? -9.695 -3.648 5.822 1.00 89.19 169 TYR A O 1
ATOM 1289 N N . PHE A 1 170 ? -8.114 -2.361 6.737 1.00 92.44 170 PHE A N 1
ATOM 1290 C CA . PHE A 1 170 ? -8.736 -2.296 8.059 1.00 92.44 170 PHE A CA 1
ATOM 1291 C C . PHE A 1 170 ? -10.191 -1.825 8.000 1.00 92.44 170 PHE A C 1
ATOM 1293 O O . PHE A 1 170 ? -11.066 -2.488 8.556 1.00 92.44 170 PHE A O 1
ATOM 1300 N N . VAL A 1 171 ? -10.459 -0.717 7.303 1.00 91.00 171 VAL A N 1
ATOM 1301 C CA . VAL A 1 171 ? -11.819 -0.186 7.158 1.00 91.00 171 VAL A CA 1
ATOM 1302 C C . VAL A 1 171 ? -12.724 -1.228 6.512 1.00 91.00 171 VAL A C 1
ATOM 1304 O O . VAL A 1 171 ? -13.776 -1.531 7.068 1.00 91.00 171 VAL A O 1
ATOM 1307 N N . ARG A 1 172 ? -12.281 -1.858 5.419 1.00 90.31 172 ARG A N 1
ATOM 1308 C CA . ARG A 1 172 ? -13.031 -2.925 4.747 1.00 90.31 172 ARG A CA 1
ATOM 1309 C C . ARG A 1 172 ? -13.350 -4.094 5.681 1.00 90.31 172 ARG A C 1
ATOM 1311 O O . ARG A 1 172 ? -14.481 -4.572 5.701 1.00 90.31 172 ARG A O 1
ATOM 1318 N N . GLN A 1 173 ? -12.383 -4.527 6.487 1.00 92.31 173 GLN A N 1
ATOM 1319 C CA . GLN A 1 173 ? -12.586 -5.616 7.442 1.00 92.31 173 GLN A CA 1
ATOM 1320 C C . GLN A 1 173 ? -13.571 -5.236 8.556 1.00 92.31 173 GLN A C 1
ATOM 1322 O O . GLN A 1 173 ? -14.371 -6.073 8.972 1.00 92.31 173 GLN A O 1
ATOM 1327 N N . ILE A 1 174 ? -13.563 -3.982 9.019 1.00 92.19 174 ILE A N 1
ATOM 1328 C CA . ILE A 1 174 ? -14.562 -3.498 9.980 1.00 92.19 174 ILE A CA 1
ATOM 1329 C C . ILE A 1 174 ? -15.951 -3.467 9.333 1.00 92.19 174 ILE A C 1
ATOM 1331 O O . ILE A 1 174 ? -16.906 -3.917 9.964 1.00 92.19 174 ILE A O 1
ATOM 1335 N N . GLU A 1 175 ? -16.085 -2.983 8.095 1.00 91.94 175 GLU A N 1
ATOM 1336 C CA . GLU A 1 175 ? -17.371 -2.974 7.380 1.00 91.94 175 GLU A CA 1
ATOM 1337 C C . GLU A 1 175 ? -17.953 -4.385 7.247 1.00 91.94 175 GLU A C 1
ATOM 1339 O O . GLU A 1 175 ? -19.144 -4.593 7.464 1.00 91.94 175 GLU A O 1
ATOM 1344 N N . GLU A 1 176 ? -17.115 -5.378 6.941 1.00 90.75 176 GLU A N 1
ATOM 1345 C CA . GLU A 1 176 ? -17.548 -6.772 6.835 1.00 90.75 176 GLU A CA 1
ATOM 1346 C C . GLU A 1 176 ? -17.967 -7.378 8.175 1.00 90.75 176 GLU A C 1
ATOM 1348 O O . GLU A 1 176 ? -18.952 -8.113 8.235 1.00 90.75 176 GLU A O 1
ATOM 1353 N N . VAL A 1 177 ? -17.224 -7.097 9.247 1.00 92.50 177 VAL A N 1
ATOM 1354 C CA . VAL A 1 177 ? -17.517 -7.641 10.581 1.00 92.50 177 VAL A CA 1
ATOM 1355 C C . VAL A 1 177 ? -18.752 -6.980 11.192 1.00 92.50 177 VAL A C 1
ATOM 1357 O O . VAL A 1 177 ? -19.538 -7.646 11.859 1.00 92.50 177 VAL A O 1
ATOM 1360 N N . THR A 1 178 ? -18.940 -5.682 10.958 1.00 91.06 178 THR A N 1
ATOM 1361 C CA . THR A 1 178 ? -20.052 -4.906 11.531 1.00 91.06 178 THR A CA 1
ATOM 1362 C C . THR A 1 178 ? -21.298 -4.886 10.645 1.00 91.06 178 THR A C 1
ATOM 1364 O O . THR A 1 178 ? -22.391 -4.618 11.138 1.00 91.06 178 THR A O 1
ATOM 1367 N N . GLY A 1 179 ? -21.156 -5.157 9.344 1.00 90.38 179 GLY A N 1
ATOM 1368 C CA . GLY A 1 179 ? -22.217 -4.984 8.349 1.00 90.38 179 GLY A CA 1
ATOM 1369 C C . GLY A 1 179 ? -22.539 -3.517 8.038 1.00 90.38 179 GLY A C 1
ATOM 1370 O O . GLY A 1 179 ? -23.521 -3.240 7.346 1.00 90.38 179 GLY A O 1
ATOM 1371 N N . GLU A 1 180 ? -21.744 -2.573 8.545 1.00 88.62 180 GLU A N 1
ATOM 1372 C CA . GLU A 1 180 ? -21.948 -1.141 8.370 1.00 88.62 180 GLU A CA 1
ATOM 1373 C C . GLU A 1 180 ? -20.925 -0.529 7.419 1.00 88.62 180 GLU A C 1
ATOM 1375 O O . GLU A 1 180 ? -19.728 -0.697 7.591 1.00 88.62 180 GLU A O 1
ATOM 1380 N N . GLU A 1 181 ? -21.388 0.281 6.467 1.00 88.12 181 GLU A N 1
ATOM 1381 C CA . GLU A 1 181 ? -20.509 1.053 5.583 1.00 88.12 181 GLU A CA 1
ATOM 1382 C C . GLU A 1 181 ? -19.818 2.193 6.355 1.00 88.12 181 GLU A C 1
ATOM 1384 O O . GLU A 1 181 ? -20.482 2.970 7.054 1.00 88.12 181 GLU A O 1
ATOM 1389 N N . ILE A 1 182 ? -18.494 2.304 6.234 1.00 87.25 182 ILE A N 1
ATOM 1390 C CA . ILE A 1 182 ? -17.638 3.253 6.958 1.00 87.25 182 ILE A CA 1
ATOM 1391 C C . ILE A 1 182 ? -16.719 3.938 5.936 1.00 87.25 182 ILE A C 1
ATOM 1393 O O . ILE A 1 182 ? -15.547 3.598 5.792 1.00 87.25 182 ILE A O 1
ATOM 1397 N N . PRO A 1 183 ? -17.229 4.937 5.197 1.00 82.88 183 PRO A N 1
ATOM 1398 C CA . PRO A 1 183 ? -16.444 5.561 4.148 1.00 82.88 183 PRO A CA 1
ATOM 1399 C C . PRO A 1 183 ? -15.292 6.387 4.724 1.00 82.88 183 PRO A C 1
ATOM 1401 O O . PRO A 1 183 ? -15.473 7.173 5.659 1.00 82.88 183 PRO A O 1
ATOM 1404 N N . ILE A 1 184 ? -14.124 6.267 4.093 1.00 81.19 184 ILE A N 1
ATOM 1405 C CA . ILE A 1 184 ? -12.985 7.163 4.307 1.00 81.19 184 ILE A CA 1
ATOM 1406 C C . ILE A 1 184 ? -13.282 8.496 3.611 1.00 81.19 184 ILE A C 1
ATOM 1408 O O . ILE A 1 184 ? -13.589 8.532 2.417 1.00 81.19 184 ILE A O 1
ATOM 1412 N N . VAL A 1 185 ? -13.222 9.594 4.365 1.00 79.56 185 VAL A N 1
ATOM 1413 C CA . VAL A 1 185 ? -13.551 10.947 3.887 1.00 79.56 185 VAL A CA 1
ATOM 1414 C C . VAL A 1 185 ? -12.294 11.693 3.470 1.00 79.56 185 VAL A C 1
ATOM 1416 O O . VAL A 1 185 ? -12.279 12.320 2.412 1.00 79.56 185 VAL A O 1
ATOM 1419 N N . VAL A 1 186 ? -11.248 11.618 4.293 1.00 77.19 186 VAL A N 1
ATOM 1420 C CA . VAL A 1 186 ? -9.984 12.319 4.060 1.00 77.19 186 VAL A CA 1
ATOM 1421 C C . VAL A 1 186 ? -8.828 11.366 4.308 1.00 77.19 186 VAL A C 1
ATOM 1423 O O . VAL A 1 186 ? -8.794 10.675 5.324 1.00 77.19 186 VAL A O 1
ATOM 1426 N N . TRP A 1 187 ? -7.881 11.357 3.378 1.00 75.06 187 TRP A N 1
ATOM 1427 C CA . TRP A 1 187 ? -6.558 10.775 3.561 1.00 75.06 187 TRP A CA 1
ATOM 1428 C C . TRP A 1 187 ? -5.615 11.891 3.974 1.00 75.06 187 TRP A C 1
ATOM 1430 O O . TRP A 1 187 ? -5.567 12.911 3.288 1.00 75.06 187 TRP A O 1
ATOM 1440 N N . GLY A 1 188 ? -4.902 11.709 5.078 1.00 64.19 188 GLY A N 1
ATOM 1441 C CA . GLY A 1 188 ? -3.935 12.676 5.564 1.00 64.19 188 GLY A CA 1
ATOM 1442 C C . GLY A 1 188 ? -2.510 12.142 5.468 1.00 64.19 188 GLY A C 1
ATOM 1443 O O . GLY A 1 188 ? -2.200 11.060 5.971 1.00 64.19 188 GLY A O 1
ATOM 1444 N N . GLN A 1 189 ? -1.635 12.952 4.879 1.00 59.56 189 GLN A N 1
ATOM 1445 C CA . GLN A 1 189 ? -0.197 12.939 5.150 1.00 59.56 189 GLN A CA 1
ATOM 1446 C C . GLN A 1 189 ? 0.157 14.216 5.935 1.00 59.56 189 GLN A C 1
ATOM 1448 O O . GLN A 1 189 ? -0.721 15.056 6.144 1.00 59.56 189 GLN A O 1
ATOM 1453 N N . LEU A 1 190 ? 1.387 14.345 6.454 1.00 44.91 190 LEU A N 1
ATOM 1454 C CA . LEU A 1 190 ? 1.804 15.540 7.205 1.00 44.91 190 LEU A CA 1
ATOM 1455 C C . LEU A 1 190 ? 1.387 16.831 6.460 1.00 44.91 190 LEU A C 1
ATOM 1457 O O . LEU A 1 190 ? 1.723 16.981 5.289 1.00 44.91 190 LEU A O 1
ATOM 1461 N N . ASP A 1 191 ? 0.701 17.736 7.175 1.00 49.56 191 ASP A N 1
ATOM 1462 C CA . ASP A 1 191 ? 0.230 19.070 6.734 1.00 49.56 191 ASP A CA 1
ATOM 1463 C C . ASP A 1 191 ? -1.118 19.146 5.961 1.00 49.56 191 ASP A C 1
ATOM 1465 O O . ASP A 1 191 ? -1.260 19.914 5.011 1.00 49.56 191 ASP A O 1
ATOM 1469 N N . ASP A 1 192 ? -2.145 18.372 6.362 1.00 63.28 192 ASP A N 1
ATOM 1470 C CA . ASP A 1 192 ? -3.508 18.482 5.791 1.00 63.28 192 ASP A CA 1
ATOM 1471 C C . ASP A 1 192 ? -4.501 19.256 6.688 1.00 63.28 192 ASP A C 1
ATOM 1473 O O . ASP A 1 192 ? -5.203 18.691 7.536 1.00 63.28 192 ASP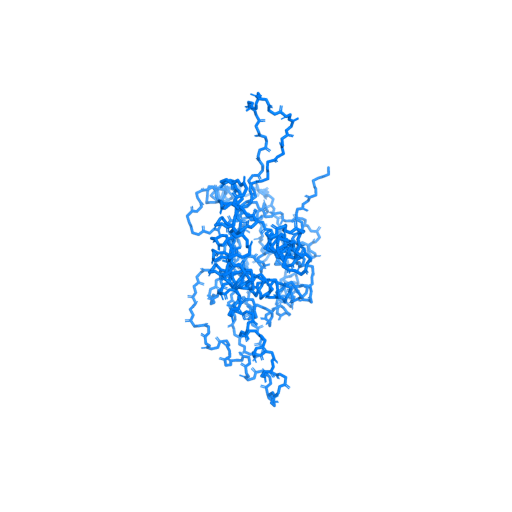 A O 1
ATOM 1477 N N . ASP A 1 193 ? -4.610 20.563 6.436 1.00 70.94 193 ASP A N 1
ATOM 1478 C CA . ASP A 1 193 ? -5.545 21.486 7.094 1.00 70.94 193 ASP A CA 1
ATOM 1479 C C . ASP A 1 193 ? -7.024 21.078 6.969 1.00 70.94 193 ASP A C 1
ATOM 1481 O O . ASP A 1 193 ? -7.837 21.384 7.846 1.00 70.94 193 ASP A O 1
ATOM 1485 N N . GLU A 1 194 ? -7.426 20.447 5.862 1.00 74.06 194 GLU A N 1
ATOM 1486 C CA . GLU A 1 194 ? -8.831 20.078 5.640 1.00 74.06 194 GLU A CA 1
ATOM 1487 C C . GLU A 1 194 ? -9.234 18.885 6.501 1.00 74.06 194 GLU A C 1
ATOM 1489 O O . GLU A 1 194 ? -10.321 18.871 7.088 1.00 74.06 194 GLU A O 1
ATOM 1494 N N . GLY A 1 195 ? -8.347 17.896 6.601 1.00 76.62 195 GLY A N 1
ATOM 1495 C CA . GLY A 1 195 ? -8.576 16.716 7.419 1.00 76.62 195 GLY A CA 1
ATOM 1496 C C . GLY A 1 195 ? -8.612 17.050 8.911 1.00 76.62 195 GLY A C 1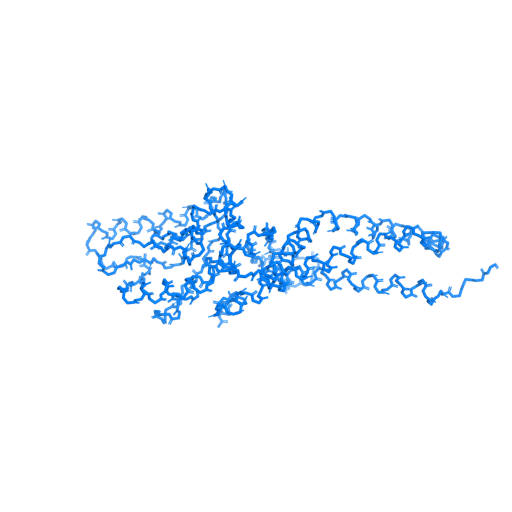
ATOM 1497 O O . GLY A 1 195 ? -9.510 16.588 9.615 1.00 76.62 195 GLY A O 1
ATOM 1498 N N . GLU A 1 196 ? -7.719 17.922 9.384 1.00 83.56 196 GLU A N 1
ATOM 1499 C CA . GLU A 1 196 ? -7.731 18.374 10.782 1.00 83.56 196 GLU A CA 1
ATOM 1500 C C . GLU A 1 196 ? -8.986 19.211 11.107 1.00 83.56 196 GLU A C 1
ATOM 1502 O O . GLU A 1 196 ? -9.595 19.026 12.163 1.00 83.56 196 GLU A O 1
ATOM 1507 N N . LYS A 1 197 ? -9.478 20.053 10.179 1.00 85.69 197 LYS A N 1
ATOM 1508 C CA . LYS A 1 197 ? -10.776 20.749 10.342 1.00 85.69 197 LYS A CA 1
ATOM 1509 C C . LYS A 1 197 ? -11.943 19.771 10.469 1.00 85.69 197 LYS A C 1
ATOM 1511 O O . LYS A 1 197 ? -12.811 19.969 11.320 1.00 85.69 197 LYS A O 1
ATOM 1516 N N . PHE A 1 198 ? -11.976 18.730 9.636 1.00 85.56 198 PHE A N 1
ATOM 1517 C CA . PHE A 1 198 ? -13.009 17.698 9.710 1.00 85.56 198 PHE A CA 1
ATOM 1518 C C . PHE A 1 198 ? -12.958 16.960 11.054 1.00 85.56 198 PHE A C 1
ATOM 1520 O O . PHE A 1 198 ? -13.972 16.861 11.745 1.00 85.56 198 PHE A O 1
ATOM 1527 N N . LEU A 1 199 ? -11.776 16.507 11.477 1.00 88.50 199 LEU A N 1
ATOM 1528 C CA . LEU A 1 199 ? -11.600 15.820 12.758 1.00 88.50 199 LEU A CA 1
ATOM 1529 C C . LEU A 1 199 ? -11.965 16.712 13.953 1.00 88.50 199 LEU A C 1
ATOM 1531 O O . LEU A 1 199 ? -12.603 16.234 14.891 1.00 88.50 199 LEU A O 1
ATOM 1535 N N . ALA A 1 200 ? -11.651 18.009 13.903 1.00 89.38 200 ALA A N 1
ATOM 1536 C CA . ALA A 1 200 ? -12.055 18.967 14.929 1.00 89.38 200 ALA A CA 1
ATOM 1537 C C . ALA A 1 200 ? -13.585 19.097 15.041 1.00 89.38 200 ALA A C 1
ATOM 1539 O O . ALA A 1 200 ? -14.112 19.170 16.153 1.00 89.38 200 ALA A O 1
ATOM 1540 N N . GLN A 1 201 ? -14.318 19.069 13.920 1.00 90.75 201 GLN A N 1
ATOM 1541 C CA . GLN A 1 201 ? -15.788 19.071 13.926 1.00 90.75 201 GLN A CA 1
ATOM 1542 C C . GLN A 1 201 ? -16.358 17.797 14.560 1.00 90.75 201 GLN A C 1
ATOM 1544 O O . GLN A 1 201 ? -17.262 17.878 15.396 1.00 90.75 201 GLN A O 1
ATOM 1549 N N . VAL A 1 202 ? -15.799 16.630 14.221 1.00 90.94 202 VAL A N 1
ATOM 1550 C CA . VAL A 1 202 ? -16.187 15.353 14.842 1.00 90.94 202 VAL A CA 1
ATOM 1551 C C . VAL A 1 202 ? -15.902 15.382 16.346 1.00 90.94 202 VAL A C 1
ATOM 1553 O O . VAL A 1 202 ? -16.761 15.026 17.155 1.00 90.94 202 VAL A O 1
ATOM 1556 N N . GLY A 1 203 ? -14.716 15.852 16.740 1.00 90.56 203 GLY A N 1
ATOM 1557 C CA . GLY A 1 203 ? -14.315 16.002 18.138 1.00 90.56 203 GLY A CA 1
ATOM 1558 C C . GLY A 1 203 ? -15.253 16.925 18.918 1.00 90.56 203 GLY A C 1
ATOM 1559 O O . GLY A 1 203 ? -15.696 16.567 20.011 1.00 90.56 203 GLY A O 1
ATOM 1560 N N . PHE A 1 204 ? -15.632 18.064 18.332 1.00 92.06 204 PHE A N 1
ATOM 1561 C CA . PHE A 1 204 ? -16.611 18.985 18.907 1.00 92.06 204 PHE A CA 1
ATOM 1562 C C . PHE A 1 204 ? -17.976 18.315 19.118 1.00 92.06 204 PHE A C 1
ATOM 1564 O O . PHE A 1 204 ? -18.528 18.392 20.216 1.00 92.06 204 PHE A O 1
ATOM 1571 N N . ALA A 1 205 ? -18.497 17.604 18.112 1.00 91.44 205 ALA A N 1
ATOM 1572 C CA . ALA A 1 205 ? -19.777 16.903 18.216 1.00 91.44 205 ALA A CA 1
ATOM 1573 C C . ALA A 1 205 ? -19.765 15.842 19.332 1.00 91.44 205 ALA A C 1
ATOM 1575 O O . ALA A 1 205 ? -20.712 15.757 20.117 1.00 91.44 205 ALA A O 1
ATOM 1576 N N . ARG A 1 206 ? -18.671 15.078 19.463 1.00 90.50 206 ARG A N 1
ATOM 1577 C CA . ARG A 1 206 ? -18.497 14.086 20.540 1.00 90.50 206 ARG A CA 1
ATOM 1578 C C . ARG A 1 206 ? -18.405 14.741 21.918 1.00 90.50 206 ARG A C 1
ATOM 1580 O O . ARG A 1 206 ? -19.026 14.264 22.867 1.00 90.50 206 ARG A O 1
ATOM 1587 N N . ALA A 1 207 ? -17.644 15.826 22.051 1.00 89.44 207 ALA A N 1
ATOM 1588 C CA . ALA A 1 207 ? -17.521 16.550 23.315 1.00 89.44 207 ALA A CA 1
ATOM 1589 C C . ALA A 1 207 ? -18.871 17.138 23.758 1.00 89.44 207 ALA A C 1
ATOM 1591 O O . ALA A 1 207 ? -19.261 16.987 24.917 1.00 89.44 207 ALA A O 1
ATOM 1592 N N . LEU A 1 208 ? -19.611 17.732 22.819 1.00 91.56 208 LEU A N 1
ATOM 1593 C CA . LEU A 1 208 ? -20.946 18.272 23.056 1.00 91.56 208 LEU A CA 1
ATOM 1594 C C . LEU A 1 208 ? -21.936 17.174 23.466 1.00 91.56 208 LEU A C 1
ATOM 1596 O O . LEU A 1 208 ? -22.665 17.345 24.440 1.00 91.56 208 LEU A O 1
ATOM 1600 N N . GLN A 1 209 ? -21.920 16.023 22.787 1.00 90.00 209 GLN A N 1
ATOM 1601 C CA . GLN A 1 209 ? -22.742 14.866 23.151 1.00 90.00 209 GLN A CA 1
ATOM 1602 C C . GLN A 1 209 ? -22.498 14.443 24.605 1.00 90.00 209 GLN A C 1
ATOM 1604 O O . GLN A 1 209 ? -23.452 14.269 25.364 1.00 90.00 209 GLN A O 1
ATOM 1609 N N . ARG A 1 210 ? -21.223 14.294 24.995 1.00 88.06 210 ARG A N 1
ATOM 1610 C CA . ARG A 1 210 ? -20.839 13.884 26.354 1.00 88.06 210 ARG A CA 1
ATOM 1611 C C . ARG A 1 210 ? -21.320 14.882 27.405 1.00 88.06 210 ARG A C 1
ATOM 1613 O O . ARG A 1 210 ? -21.775 14.456 28.459 1.00 88.06 210 ARG A O 1
ATOM 1620 N N . GLN A 1 211 ? -21.251 16.184 27.122 1.00 93.06 211 GLN A N 1
ATOM 1621 C CA . GLN A 1 211 ? -21.744 17.208 28.047 1.00 93.06 211 GLN A CA 1
ATOM 1622 C C . GLN A 1 211 ? -23.271 17.242 28.152 1.00 93.06 211 GLN A C 1
ATOM 1624 O O . GLN A 1 211 ? -23.799 17.468 29.237 1.00 93.06 211 GLN A O 1
ATOM 1629 N N . LEU A 1 212 ? -23.982 17.019 27.046 1.00 91.25 212 LEU A N 1
ATOM 1630 C CA . LEU A 1 212 ? -25.445 17.071 27.013 1.00 91.25 212 LEU A CA 1
ATOM 1631 C C . LEU A 1 212 ? -26.118 15.771 27.478 1.00 91.25 212 LEU A C 1
ATOM 1633 O O . LEU A 1 212 ? -27.331 15.763 27.670 1.00 91.25 212 LEU A O 1
ATOM 1637 N N . GLY A 1 213 ? -25.373 14.667 27.611 1.00 87.31 213 GLY A N 1
ATOM 1638 C CA . GLY A 1 213 ? -25.957 13.339 27.844 1.00 87.31 213 GLY A CA 1
ATOM 1639 C C . GLY A 1 213 ? -26.888 12.900 26.706 1.00 87.31 213 GLY A C 1
ATOM 1640 O O . GLY A 1 213 ? -27.831 12.142 26.924 1.00 87.31 213 GLY A O 1
ATOM 1641 N N . ALA A 1 214 ? -26.663 13.432 25.503 1.00 86.69 214 ALA A N 1
ATOM 1642 C CA . ALA A 1 214 ? -27.533 13.243 24.353 1.00 86.69 214 ALA A CA 1
ATOM 1643 C C . ALA A 1 214 ? -27.220 11.928 23.608 1.00 86.69 214 ALA A C 1
ATOM 1645 O O . ALA A 1 214 ? -26.115 11.382 23.734 1.00 86.69 214 ALA A O 1
ATOM 1646 N N . PRO A 1 215 ? -28.157 11.433 22.776 1.00 86.62 215 PRO A N 1
ATOM 1647 C CA . PRO A 1 215 ? -27.851 10.421 21.769 1.00 86.62 215 PRO A CA 1
ATOM 1648 C C . PRO A 1 215 ? -26.684 10.855 20.860 1.00 86.62 215 PRO A C 1
ATOM 1650 O O . PRO A 1 215 ? -26.397 12.053 20.776 1.00 86.62 215 PRO A O 1
ATOM 1653 N N . PRO A 1 216 ? -26.019 9.914 20.160 1.00 86.56 216 PRO A N 1
ATOM 1654 C CA . PRO A 1 216 ? -24.901 10.218 19.269 1.00 86.56 216 PRO A CA 1
ATOM 1655 C C . PRO A 1 216 ? -25.201 11.380 18.317 1.00 86.56 216 PRO A C 1
ATOM 1657 O O . PRO A 1 216 ? -26.101 11.299 17.484 1.00 86.56 216 PRO A O 1
ATOM 1660 N N . LEU A 1 217 ? -24.434 12.467 18.453 1.00 87.94 217 LEU A N 1
ATOM 1661 C CA . LEU A 1 217 ? -24.548 13.656 17.595 1.00 87.94 217 LEU A CA 1
ATOM 1662 C C . LEU A 1 217 ? -23.789 13.498 16.271 1.00 87.94 217 LEU A C 1
ATOM 1664 O O . LEU A 1 217 ? -23.894 14.344 15.386 1.00 87.94 217 LEU A O 1
ATOM 1668 N N . TRP A 1 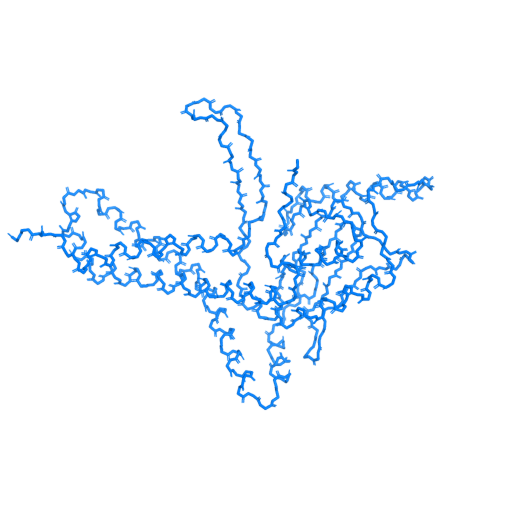218 ? -23.026 12.415 16.142 1.00 91.25 218 TRP A N 1
ATOM 1669 C CA . TRP A 1 218 ? -22.317 12.020 14.936 1.00 91.25 218 TRP A CA 1
ATOM 1670 C C . TRP A 1 218 ? -22.549 10.524 14.686 1.00 91.25 218 TRP A C 1
ATOM 1672 O O . TRP A 1 218 ? -22.662 9.775 15.663 1.00 91.25 218 TRP A O 1
ATOM 1682 N N . PRO A 1 219 ? -22.606 10.060 13.423 1.00 91.81 219 PRO A N 1
ATOM 1683 C CA . PRO A 1 219 ? -22.667 8.635 13.114 1.00 91.81 219 PRO A CA 1
ATOM 1684 C C . PRO A 1 219 ? -21.560 7.851 13.828 1.00 91.81 219 PRO A C 1
ATOM 1686 O O . PRO A 1 219 ? -20.384 8.204 13.728 1.00 91.81 219 PRO A O 1
ATOM 1689 N N . CYS A 1 220 ? -21.939 6.796 14.546 1.00 91.06 220 CYS A N 1
ATOM 1690 C CA . CYS A 1 220 ? -21.035 6.001 15.370 1.00 91.06 220 CYS A CA 1
ATOM 1691 C C . CYS A 1 220 ? -21.300 4.511 15.155 1.00 91.06 220 CYS A C 1
ATOM 1693 O O . CYS A 1 220 ? -22.459 4.102 15.107 1.00 91.06 220 CYS A O 1
ATOM 1695 N N . VAL A 1 221 ? -20.228 3.729 15.047 1.00 93.50 221 VAL A N 1
ATOM 1696 C CA . VAL A 1 221 ? -20.247 2.268 15.002 1.00 93.50 221 VAL A CA 1
ATOM 1697 C C . VAL A 1 221 ? -19.637 1.759 16.298 1.00 93.50 221 VAL A C 1
ATOM 1699 O O . VAL A 1 221 ? -18.479 2.047 16.611 1.00 93.50 221 VAL A O 1
ATOM 1702 N N . MET A 1 222 ? -20.428 1.001 17.051 1.00 92.06 222 MET A N 1
ATOM 1703 C CA . MET A 1 222 ? -19.993 0.409 18.310 1.00 92.06 222 MET A CA 1
ATOM 1704 C C . MET A 1 222 ? -19.411 -0.982 18.060 1.00 92.06 222 MET A C 1
ATOM 1706 O O . MET A 1 222 ? -20.104 -1.894 17.608 1.00 92.06 222 MET A O 1
ATOM 1710 N N . LEU A 1 223 ? -18.132 -1.154 18.374 1.00 93.00 223 LEU A N 1
ATOM 1711 C CA . LEU A 1 223 ? -17.413 -2.413 18.239 1.00 93.00 223 LEU A CA 1
ATOM 1712 C C . LEU A 1 223 ? -17.504 -3.213 19.540 1.00 93.00 223 LEU A C 1
ATOM 1714 O O . LEU A 1 223 ? -17.164 -2.720 20.619 1.00 93.00 223 LEU A O 1
ATOM 1718 N N . THR A 1 224 ? -17.955 -4.462 19.434 1.00 94.00 224 THR A N 1
ATOM 1719 C CA . THR A 1 224 ? -17.919 -5.426 20.538 1.00 94.00 224 THR A CA 1
ATOM 1720 C C . THR A 1 224 ? -16.510 -6.005 20.682 1.00 94.00 224 THR A C 1
ATOM 1722 O O . THR A 1 224 ? -15.670 -5.874 19.785 1.00 94.00 224 THR A O 1
ATOM 1725 N N . ALA A 1 225 ? -16.244 -6.687 21.799 1.00 91.75 225 ALA A N 1
ATOM 1726 C CA . ALA A 1 225 ? -14.995 -7.427 21.976 1.00 91.75 225 ALA A CA 1
ATOM 1727 C C . ALA A 1 225 ? -14.800 -8.486 20.873 1.00 91.75 225 ALA A C 1
ATOM 1729 O O . ALA A 1 225 ? -13.715 -8.582 20.308 1.00 91.75 225 ALA A O 1
ATOM 1730 N N . GLU A 1 226 ? -15.868 -9.194 20.493 1.00 93.12 226 GLU A N 1
ATOM 1731 C CA . GLU A 1 226 ? -15.845 -10.197 19.420 1.00 93.12 226 GLU A CA 1
ATOM 1732 C C . GLU A 1 226 ? -15.492 -9.581 18.059 1.00 93.12 226 GLU A C 1
ATOM 1734 O O . GLU A 1 226 ? -14.684 -10.144 17.319 1.00 93.12 226 GLU A O 1
ATOM 1739 N N . HIS A 1 227 ? -16.032 -8.395 17.741 1.00 94.25 227 HIS A N 1
ATOM 1740 C CA . HIS A 1 227 ? -15.664 -7.676 16.518 1.00 94.25 227 HIS A CA 1
ATOM 1741 C C . HIS A 1 227 ? -14.174 -7.318 16.515 1.00 94.25 227 HIS A C 1
ATOM 1743 O O . HIS A 1 227 ? -13.492 -7.497 15.506 1.00 94.25 227 HIS A O 1
ATOM 1749 N N . CYS A 1 228 ? -13.659 -6.835 17.649 1.00 93.19 228 CYS A N 1
ATOM 1750 C CA . CYS A 1 228 ? -12.252 -6.465 17.779 1.00 93.19 228 CYS A CA 1
ATOM 1751 C C . CYS A 1 228 ? -11.331 -7.685 17.638 1.00 93.19 228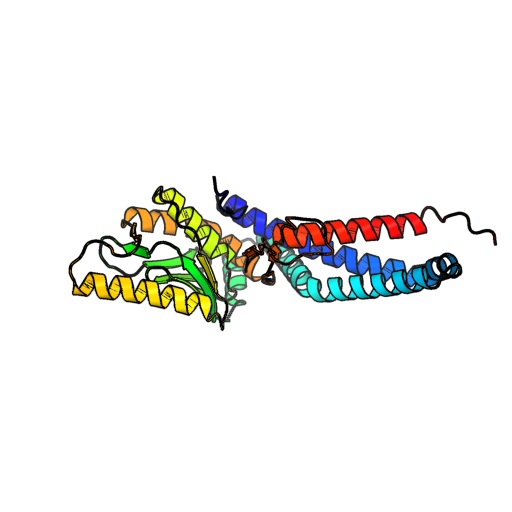 CYS A C 1
ATOM 1753 O O . CYS A 1 228 ? -10.335 -7.621 16.920 1.00 93.19 228 CYS A O 1
ATOM 1755 N N . GLU A 1 229 ? -11.665 -8.808 18.275 1.00 93.00 229 GLU A N 1
ATOM 1756 C CA . GLU A 1 229 ? -10.897 -10.049 18.150 1.00 93.00 229 GLU A CA 1
ATOM 1757 C C . GLU A 1 229 ? -10.883 -10.565 16.711 1.00 93.00 229 GLU A C 1
ATOM 1759 O O . GLU A 1 229 ? -9.831 -10.957 16.204 1.00 93.00 229 GLU A O 1
ATOM 1764 N N . GLU A 1 230 ? -12.025 -10.534 16.021 1.00 93.62 230 GLU A N 1
ATOM 1765 C CA . GLU A 1 230 ? -12.091 -10.974 14.631 1.00 93.62 230 GLU A CA 1
ATOM 1766 C C . GLU A 1 230 ? -11.252 -10.084 13.712 1.00 93.62 230 GLU A C 1
ATOM 1768 O O . GLU A 1 230 ? -10.453 -10.599 12.928 1.00 93.62 230 GLU A O 1
ATOM 1773 N N . VAL A 1 231 ? -11.346 -8.760 13.843 1.00 92.88 231 VAL A N 1
ATOM 1774 C CA . VAL A 1 231 ? -10.509 -7.852 13.049 1.00 92.88 231 VAL A CA 1
ATOM 1775 C C . VAL A 1 231 ? -9.027 -8.039 13.365 1.00 92.88 231 VAL A C 1
ATOM 1777 O O . VAL A 1 231 ? -8.227 -8.133 12.435 1.00 92.88 231 VAL A O 1
ATOM 1780 N N . ALA A 1 232 ? -8.648 -8.206 14.635 1.00 92.75 232 ALA A N 1
ATOM 1781 C CA . ALA A 1 232 ? -7.268 -8.515 15.013 1.00 92.75 232 ALA A CA 1
ATOM 1782 C C . ALA A 1 232 ? -6.771 -9.813 14.348 1.00 92.75 232 ALA A C 1
ATOM 1784 O O . ALA A 1 232 ? -5.677 -9.840 13.779 1.00 92.75 232 ALA A O 1
ATOM 1785 N N . ARG A 1 233 ? -7.596 -10.873 14.326 1.00 91.81 233 ARG A N 1
ATOM 1786 C CA . ARG A 1 233 ? -7.277 -12.128 13.620 1.00 91.81 233 ARG A CA 1
ATOM 1787 C C . ARG A 1 233 ? -7.076 -11.918 12.122 1.00 91.81 233 ARG A C 1
ATOM 1789 O O . ARG A 1 233 ? -6.198 -12.551 11.536 1.00 91.81 233 ARG A O 1
ATOM 1796 N N . ARG A 1 234 ? -7.882 -11.070 11.480 1.00 92.81 234 ARG A N 1
ATOM 1797 C CA . ARG A 1 234 ? -7.768 -10.784 10.039 1.00 92.81 234 ARG A CA 1
ATOM 1798 C C . ARG A 1 234 ? -6.564 -9.908 9.706 1.00 92.81 234 ARG A C 1
ATOM 1800 O O . ARG A 1 234 ? -5.935 -10.141 8.676 1.00 92.81 234 ARG A O 1
ATOM 1807 N N . LEU A 1 235 ? -6.219 -8.960 10.574 1.00 91.25 235 LEU A N 1
ATOM 1808 C CA . LEU A 1 235 ? -5.010 -8.144 10.450 1.00 91.25 235 LEU A CA 1
ATOM 1809 C C . LEU A 1 235 ? -3.743 -8.994 10.607 1.00 91.25 235 LEU A C 1
ATOM 1811 O O . LEU A 1 235 ? -2.828 -8.880 9.798 1.00 91.25 235 LEU A O 1
ATOM 1815 N N . ALA A 1 236 ? -3.722 -9.936 11.554 1.00 90.00 236 ALA A N 1
ATOM 1816 C CA . ALA A 1 236 ? -2.584 -10.840 11.741 1.00 90.00 236 ALA A CA 1
ATOM 1817 C C . ALA A 1 236 ? -2.247 -11.667 10.480 1.00 90.00 236 ALA A C 1
ATOM 1819 O O . ALA A 1 236 ? -1.095 -12.042 10.261 1.00 90.00 236 ALA A O 1
ATOM 1820 N N . LYS A 1 237 ? -3.240 -11.935 9.616 1.00 90.44 237 LYS A N 1
ATOM 1821 C CA . LYS A 1 237 ? -3.047 -12.671 8.354 1.00 90.44 237 LYS A CA 1
ATOM 1822 C C . LYS A 1 237 ? -2.316 -11.861 7.283 1.00 90.44 237 LYS A C 1
ATOM 1824 O O . LYS A 1 237 ? -1.649 -12.466 6.447 1.00 90.44 237 LYS A O 1
ATOM 1829 N N . ILE A 1 238 ? -2.431 -10.530 7.288 1.00 89.56 238 ILE A N 1
ATOM 1830 C CA . ILE A 1 238 ? -1.753 -9.662 6.308 1.00 89.56 238 ILE A CA 1
ATOM 1831 C C . ILE A 1 238 ? -0.363 -9.222 6.760 1.00 89.56 238 ILE A C 1
ATOM 1833 O O . ILE A 1 238 ? 0.422 -8.775 5.930 1.00 89.56 238 ILE A O 1
ATOM 1837 N N . THR A 1 239 ? -0.012 -9.407 8.034 1.00 88.50 239 THR A N 1
ATOM 1838 C CA . THR A 1 239 ? 1.295 -9.045 8.599 1.00 88.50 239 THR A CA 1
ATOM 1839 C C . THR A 1 239 ? 2.503 -9.499 7.756 1.00 88.50 239 THR A C 1
ATOM 1841 O O . THR A 1 239 ? 3.411 -8.695 7.534 1.00 88.50 239 THR A O 1
ATOM 1844 N N . PRO A 1 240 ? 2.539 -10.725 7.187 1.00 85.81 240 PRO A N 1
ATOM 1845 C CA . PRO A 1 240 ? 3.635 -11.121 6.301 1.00 85.81 240 PRO A CA 1
ATOM 1846 C C . PRO A 1 240 ? 3.713 -10.298 5.007 1.00 85.81 240 PRO A C 1
ATOM 1848 O O . PRO A 1 240 ? 4.810 -10.072 4.502 1.00 85.81 240 PRO A O 1
ATOM 1851 N N . ALA A 1 241 ? 2.570 -9.862 4.472 1.00 87.62 241 ALA A N 1
ATOM 1852 C CA . ALA A 1 241 ? 2.495 -9.041 3.268 1.00 87.62 241 ALA A CA 1
ATOM 1853 C C . ALA A 1 241 ? 2.890 -7.580 3.538 1.00 87.62 241 ALA A C 1
ATOM 1855 O O . ALA A 1 241 ? 3.527 -6.978 2.681 1.00 87.62 241 ALA A O 1
ATOM 1856 N N . LEU A 1 242 ? 2.617 -7.050 4.737 1.00 85.31 242 LEU A N 1
ATOM 1857 C CA . LEU A 1 242 ? 3.077 -5.716 5.159 1.00 85.31 242 LEU A CA 1
ATOM 1858 C C . LEU A 1 242 ? 4.607 -5.602 5.135 1.00 85.31 242 LEU A C 1
ATOM 1860 O O . LEU A 1 242 ? 5.165 -4.581 4.744 1.00 85.31 242 LEU A O 1
ATOM 1864 N N . LEU A 1 243 ? 5.310 -6.676 5.509 1.00 84.44 243 LEU A N 1
ATOM 1865 C CA . LEU A 1 243 ? 6.774 -6.718 5.441 1.00 84.44 243 LEU A CA 1
ATOM 1866 C C . LEU A 1 243 ? 7.307 -6.567 4.014 1.00 84.44 243 LEU A C 1
ATOM 1868 O O . LEU A 1 243 ? 8.374 -5.997 3.784 1.00 84.44 243 LEU A O 1
ATOM 1872 N N . ASP A 1 244 ? 6.592 -7.186 3.084 1.00 86.00 244 ASP A N 1
ATOM 1873 C CA . ASP A 1 244 ? 6.923 -7.239 1.672 1.00 86.00 244 ASP A CA 1
ATOM 1874 C C . ASP A 1 244 ? 6.568 -5.897 0.998 1.00 86.00 244 ASP A C 1
ATOM 1876 O O . ASP A 1 244 ? 7.340 -5.401 0.177 1.00 86.00 244 ASP A O 1
ATOM 1880 N N . GLU A 1 245 ? 5.465 -5.269 1.412 1.00 84.62 245 GLU A N 1
ATOM 1881 C CA . GLU A 1 245 ? 5.054 -3.916 1.023 1.00 84.62 245 GLU A CA 1
ATOM 1882 C C . GLU A 1 245 ? 6.038 -2.846 1.508 1.00 84.62 245 GLU A C 1
ATOM 1884 O O . GLU A 1 245 ? 6.425 -1.997 0.716 1.00 84.62 245 GLU A O 1
ATOM 1889 N N . ALA A 1 246 ? 6.548 -2.939 2.742 1.00 80.75 246 ALA A N 1
ATOM 1890 C CA . ALA A 1 246 ? 7.524 -1.994 3.301 1.00 80.75 246 ALA A CA 1
ATOM 1891 C C . ALA A 1 246 ? 8.858 -1.918 2.523 1.00 80.75 246 ALA A C 1
ATOM 1893 O O . ALA A 1 246 ? 9.700 -1.058 2.788 1.00 80.75 246 ALA A O 1
ATOM 1894 N N . LEU A 1 247 ? 9.101 -2.843 1.587 1.00 78.81 247 LEU A N 1
ATOM 1895 C CA . LEU A 1 247 ? 10.243 -2.789 0.670 1.00 78.81 247 LEU A CA 1
ATOM 1896 C C . LEU A 1 247 ? 9.965 -1.971 -0.594 1.00 78.81 247 LEU A C 1
ATOM 1898 O O . LEU A 1 247 ? 10.916 -1.622 -1.298 1.00 78.81 247 LEU A O 1
ATOM 1902 N N . LEU A 1 248 ? 8.697 -1.728 -0.913 1.00 77.62 248 LEU A N 1
ATOM 1903 C CA . LEU A 1 248 ? 8.256 -0.948 -2.058 1.00 77.62 248 LEU A CA 1
ATOM 1904 C C . LEU A 1 248 ? 8.115 0.524 -1.646 1.00 77.62 248 LEU A C 1
ATOM 1906 O O . LEU A 1 248 ? 7.776 0.818 -0.504 1.00 77.62 248 LEU A O 1
ATOM 1910 N N . PRO A 1 249 ? 8.401 1.473 -2.549 1.00 68.88 249 PRO A N 1
ATOM 1911 C CA . PRO A 1 249 ? 8.174 2.876 -2.266 1.00 68.88 249 PRO A CA 1
ATOM 1912 C C . PRO A 1 249 ? 6.673 3.182 -2.275 1.00 68.88 249 PRO A C 1
ATOM 1914 O O . PRO A 1 249 ? 5.966 2.837 -3.228 1.00 68.88 249 PRO A O 1
ATOM 1917 N N . ASP A 1 250 ? 6.229 3.916 -1.259 1.00 62.19 250 ASP A N 1
ATOM 1918 C CA . ASP A 1 250 ? 4.933 4.583 -1.265 1.00 62.19 250 ASP A CA 1
ATOM 1919 C C . ASP A 1 250 ? 4.994 5.775 -2.217 1.00 62.19 250 ASP A C 1
ATOM 1921 O O . ASP A 1 250 ? 5.498 6.853 -1.891 1.00 62.19 250 ASP A O 1
ATOM 1925 N N . TRP A 1 251 ? 4.500 5.584 -3.434 1.00 53.69 251 TRP A N 1
ATOM 1926 C CA . TRP A 1 251 ? 4.133 6.705 -4.287 1.00 53.69 251 TRP A CA 1
ATOM 1927 C C . TRP A 1 251 ? 2.635 6.913 -4.152 1.00 53.69 251 TRP A C 1
ATOM 1929 O O . TRP A 1 251 ? 1.837 6.326 -4.882 1.00 53.69 251 TRP A O 1
ATOM 1939 N N . GLU A 1 252 ? 2.239 7.730 -3.183 1.00 47.38 252 GLU A N 1
ATOM 1940 C CA . GLU A 1 252 ? 0.863 8.197 -3.125 1.00 47.38 252 GLU A CA 1
ATOM 1941 C C . GLU A 1 252 ? 0.626 9.179 -4.278 1.00 47.38 252 GLU A C 1
ATOM 1943 O O . GLU A 1 252 ? 1.208 10.262 -4.346 1.00 47.38 252 GLU A O 1
ATOM 1948 N N . TYR A 1 253 ? -0.216 8.771 -5.226 1.00 47.12 253 TYR A N 1
ATOM 1949 C CA . TYR A 1 253 ? -0.634 9.615 -6.336 1.00 47.12 253 TYR A CA 1
ATOM 1950 C C . TYR A 1 253 ? -1.916 10.345 -5.967 1.00 47.12 253 TYR A C 1
ATOM 1952 O O . TYR A 1 253 ? -2.953 9.721 -5.742 1.00 47.12 253 TYR A O 1
ATOM 1960 N N . GLN A 1 254 ? -1.868 11.673 -5.978 1.00 36.91 254 GLN A N 1
ATOM 1961 C CA . GLN A 1 254 ? -3.074 12.490 -6.028 1.00 36.91 254 GLN A CA 1
ATOM 1962 C C . GLN A 1 254 ? -3.610 12.454 -7.464 1.00 36.91 254 GLN A C 1
ATOM 1964 O O . GLN A 1 254 ? -2.895 12.811 -8.402 1.00 36.91 254 GLN A O 1
ATOM 1969 N N . ALA A 1 255 ? -4.856 12.015 -7.655 1.00 35.31 255 ALA A N 1
ATOM 1970 C CA . ALA A 1 255 ? -5.519 12.076 -8.955 1.00 35.31 255 ALA A CA 1
ATOM 1971 C C . ALA A 1 255 ? -6.690 13.053 -8.901 1.00 35.31 255 ALA A C 1
ATOM 1973 O O . ALA A 1 255 ? -7.668 12.873 -8.174 1.00 35.31 255 ALA A O 1
ATOM 1974 N N . GLU A 1 256 ? -6.620 14.084 -9.734 1.00 33.38 256 GLU A N 1
ATOM 1975 C CA . GLU A 1 256 ? -7.748 14.974 -9.960 1.00 33.38 256 GLU A CA 1
ATOM 1976 C C . GLU A 1 256 ? -8.610 14.394 -11.089 1.00 33.38 256 GLU A C 1
ATOM 1978 O O . GLU A 1 256 ? -8.234 14.430 -12.262 1.00 33.38 256 GLU A O 1
ATOM 1983 N N . HIS A 1 257 ? -9.770 13.819 -10.754 1.00 36.62 257 HIS A N 1
ATOM 1984 C CA . HIS A 1 257 ? -10.694 13.326 -11.772 1.00 36.62 257 HIS A CA 1
ATOM 1985 C C . HIS A 1 257 ? -11.553 14.492 -12.272 1.00 36.62 257 HIS A C 1
ATOM 1987 O O . HIS A 1 257 ? -12.484 14.935 -11.591 1.00 36.62 257 HIS A O 1
ATOM 1993 N N . LYS A 1 258 ? -11.226 15.006 -13.464 1.00 31.86 258 LYS A N 1
ATOM 1994 C CA . LYS A 1 258 ? -12.018 16.026 -14.162 1.00 31.86 258 LYS A CA 1
ATOM 1995 C C . LYS A 1 258 ? -12.944 15.341 -15.158 1.00 31.86 258 LYS A C 1
ATOM 1997 O O . LYS A 1 258 ? -12.485 14.776 -16.144 1.00 31.86 258 LYS A O 1
ATOM 2002 N N . LEU A 1 259 ? -14.248 15.404 -14.903 1.00 32.62 259 LEU A N 1
ATOM 2003 C CA . LEU A 1 259 ? -15.268 15.073 -15.897 1.00 32.62 259 LEU A CA 1
ATOM 2004 C C . LEU A 1 259 ? -15.606 16.358 -16.666 1.00 32.62 259 LEU A C 1
ATOM 2006 O O . LEU A 1 259 ? -16.223 17.254 -16.083 1.00 32.62 259 LEU A O 1
ATOM 2010 N N . PRO A 1 260 ? -15.211 16.496 -17.945 1.00 33.28 260 PRO A N 1
ATOM 2011 C CA . PRO A 1 260 ? -15.656 17.623 -18.747 1.00 33.28 260 PRO A CA 1
ATOM 2012 C C . PRO A 1 260 ? -17.145 17.433 -19.051 1.00 33.28 260 PRO A C 1
ATOM 2014 O O . PRO A 1 260 ? -17.532 16.497 -19.746 1.00 33.28 260 PRO A O 1
ATOM 2017 N N . VAL A 1 261 ? -17.998 18.302 -18.507 1.00 43.31 261 VAL A N 1
ATOM 2018 C CA . VAL A 1 261 ? -19.448 18.242 -18.761 1.00 43.31 261 VAL A CA 1
ATOM 2019 C C . VAL A 1 261 ? -19.796 18.825 -20.143 1.00 43.31 261 VAL A C 1
ATOM 2021 O O . VAL A 1 261 ? -20.855 18.512 -20.676 1.00 43.31 261 VAL A O 1
ATOM 2024 N N . ILE A 1 262 ? -18.910 19.615 -20.773 1.00 35.03 262 ILE A N 1
ATOM 2025 C CA . ILE A 1 262 ? -19.092 20.204 -22.117 1.00 35.03 262 ILE A CA 1
ATOM 2026 C C . ILE A 1 262 ? -17.706 20.387 -22.787 1.00 35.03 262 ILE A C 1
ATOM 2028 O O . ILE A 1 262 ? -16.764 20.753 -22.081 1.00 35.03 262 ILE A O 1
ATOM 2032 N N . PRO A 1 263 ? -17.535 20.149 -24.108 1.00 35.81 263 PRO A N 1
ATOM 2033 C CA . PRO A 1 263 ? -16.284 20.445 -24.816 1.00 35.81 263 PRO A CA 1
ATOM 2034 C C . PRO A 1 263 ? -16.014 21.961 -24.859 1.00 35.81 263 PRO A C 1
ATOM 2036 O O . PRO A 1 263 ? -16.899 22.752 -25.182 1.00 35.81 263 PRO A O 1
ATOM 2039 N N . GLU A 1 264 ? -14.797 22.376 -24.512 1.00 37.56 264 GLU A N 1
ATOM 2040 C CA . GLU A 1 264 ? -14.399 23.790 -24.435 1.00 37.56 264 GLU A CA 1
ATOM 2041 C C . GLU A 1 264 ? -14.366 24.479 -25.816 1.00 37.56 264 GLU A C 1
ATOM 2043 O O . GLU A 1 264 ? -14.035 23.834 -26.816 1.00 37.56 264 GLU A O 1
ATOM 2048 N N . PRO A 1 265 ? -14.770 25.772 -25.883 1.00 40.31 265 PRO A N 1
ATOM 2049 C CA . PRO A 1 265 ? -13.974 26.871 -25.307 1.00 40.31 265 PRO A CA 1
ATOM 2050 C C . PRO A 1 265 ? -14.629 27.682 -24.158 1.00 40.31 265 PRO A C 1
ATOM 2052 O O . PRO A 1 265 ? -14.164 28.778 -23.861 1.00 40.31 265 PRO A O 1
ATOM 2055 N N . LEU A 1 266 ? -15.699 27.201 -23.500 1.00 41.66 266 LEU A N 1
ATOM 2056 C CA . LEU A 1 266 ? -16.475 27.966 -22.489 1.00 41.66 266 LEU A CA 1
ATOM 2057 C C . LEU A 1 266 ? -16.648 27.240 -21.128 1.00 41.66 266 LEU A C 1
ATOM 2059 O O . LEU A 1 266 ? -17.751 27.167 -20.584 1.00 41.66 266 LEU A O 1
ATOM 2063 N N . GLY A 1 267 ? -15.578 26.680 -20.560 1.00 40.34 267 GLY A N 1
ATOM 2064 C CA . GLY A 1 267 ? -15.617 25.954 -19.280 1.00 40.34 267 GLY A CA 1
ATOM 2065 C C . GLY A 1 267 ? -15.672 26.857 -18.036 1.00 40.34 267 GLY A C 1
ATOM 2066 O O . GLY A 1 267 ? -14.655 27.063 -17.387 1.00 40.34 267 GLY A O 1
ATOM 2067 N N . PHE A 1 268 ? -16.849 27.378 -17.663 1.00 39.31 268 PHE A N 1
ATOM 2068 C CA . PHE A 1 268 ? -17.031 28.158 -16.418 1.00 39.31 268 PHE A CA 1
ATOM 2069 C C . PHE A 1 268 ? -17.238 27.307 -15.151 1.00 39.31 268 PHE A C 1
ATOM 2071 O O . PHE A 1 268 ? -17.133 27.832 -14.046 1.00 39.31 268 PHE A O 1
ATOM 2078 N N . VAL A 1 269 ? -17.531 26.008 -15.273 1.00 39.03 269 VAL A N 1
ATOM 2079 C CA . VAL A 1 269 ? -17.740 25.119 -14.118 1.00 39.03 269 VAL A CA 1
ATOM 2080 C C . VAL A 1 269 ? -17.170 23.738 -14.428 1.00 39.03 269 VAL A C 1
ATOM 2082 O O . VAL A 1 269 ? -17.739 22.988 -15.220 1.00 39.03 269 VAL A O 1
ATOM 2085 N N . SER A 1 270 ? -16.052 23.391 -13.790 1.00 37.09 270 SER A N 1
ATOM 2086 C CA . SER A 1 270 ? -15.564 22.016 -13.723 1.00 37.09 270 SER A CA 1
ATOM 2087 C C . SER A 1 270 ? -16.022 21.400 -12.400 1.00 37.09 270 SER A C 1
ATOM 2089 O O . SER A 1 270 ? -15.748 21.910 -11.316 1.00 37.09 270 SER A O 1
ATOM 2091 N N . LEU A 1 271 ? -16.757 20.291 -12.475 1.00 34.25 271 LEU A N 1
ATOM 2092 C CA . LEU A 1 271 ? -16.962 19.430 -11.313 1.00 34.25 271 LEU A CA 1
ATOM 2093 C C . LEU A 1 271 ? -15.725 18.536 -11.204 1.00 34.25 271 LEU A C 1
ATOM 2095 O O . LEU A 1 271 ? -15.678 17.439 -11.759 1.00 34.25 271 LEU A O 1
ATOM 2099 N N . GLY A 1 272 ? -14.686 19.053 -10.550 1.00 32.66 272 GLY A N 1
ATOM 2100 C CA . GLY A 1 272 ? -13.513 18.273 -10.173 1.00 32.66 272 GLY A CA 1
ATOM 2101 C C . GLY A 1 272 ? -13.807 17.477 -8.907 1.00 32.66 272 GLY A C 1
ATOM 2102 O O . GLY A 1 272 ? -14.193 18.048 -7.887 1.00 32.66 272 GLY A O 1
ATOM 2103 N N . ARG A 1 273 ? -13.615 16.156 -8.945 1.00 33.88 273 ARG A N 1
ATOM 2104 C CA . ARG A 1 273 ? -13.463 15.372 -7.717 1.00 33.88 273 ARG A CA 1
ATOM 2105 C C . ARG A 1 273 ? -11.969 15.197 -7.491 1.00 33.88 273 ARG A C 1
ATOM 2107 O O . ARG A 1 273 ? -11.335 14.368 -8.141 1.00 33.88 273 ARG A O 1
ATOM 2114 N N . SER A 1 274 ? -11.421 16.002 -6.585 1.00 34.62 274 SER A N 1
ATOM 2115 C CA . SER A 1 274 ? -10.111 15.744 -5.991 1.00 34.62 274 SER A CA 1
ATOM 2116 C C . SER A 1 274 ? -10.210 14.419 -5.234 1.00 34.62 274 SER A C 1
ATOM 2118 O O . SER A 1 274 ? -10.893 14.323 -4.214 1.00 34.62 274 SER A O 1
ATOM 2120 N N . ALA A 1 275 ? -9.625 13.360 -5.789 1.00 40.75 275 ALA A N 1
ATOM 2121 C CA . ALA A 1 275 ? -9.326 12.163 -5.028 1.00 40.75 275 ALA A CA 1
ATOM 2122 C C . ALA A 1 275 ? -7.865 12.307 -4.599 1.00 40.75 275 ALA A C 1
ATOM 2124 O O . ALA A 1 275 ? -6.952 12.110 -5.400 1.00 40.75 275 ALA A O 1
ATOM 2125 N N . LYS A 1 276 ? -7.637 12.669 -3.329 1.00 51.75 276 LYS A N 1
ATOM 2126 C CA . LYS A 1 276 ? -6.281 12.794 -2.761 1.00 51.75 276 LYS A CA 1
ATOM 2127 C C . LYS A 1 276 ? -5.473 11.482 -2.848 1.00 51.75 276 LYS A C 1
ATOM 2129 O O . LYS A 1 276 ? -4.269 11.510 -2.649 1.00 51.75 276 LYS A O 1
ATOM 2134 N N . ARG A 1 277 ? -6.109 10.359 -3.206 1.00 58.19 277 ARG A N 1
ATOM 2135 C CA . ARG A 1 277 ? -5.476 9.055 -3.401 1.00 58.19 277 ARG A CA 1
ATOM 2136 C C . ARG A 1 277 ? -6.034 8.338 -4.635 1.00 58.19 277 ARG A C 1
ATOM 2138 O O . ARG A 1 277 ? -7.239 8.103 -4.722 1.00 58.19 277 ARG A O 1
ATOM 2145 N N . ALA A 1 278 ? -5.161 7.995 -5.577 1.00 61.06 278 ALA A N 1
ATOM 2146 C CA . ALA A 1 278 ? -5.426 7.083 -6.687 1.00 61.06 278 ALA A CA 1
ATOM 2147 C C . ALA A 1 278 ? -4.905 5.686 -6.343 1.00 61.06 278 ALA A C 1
ATOM 2149 O O . ALA A 1 278 ? -3.868 5.572 -5.693 1.00 61.06 278 ALA A O 1
ATOM 2150 N N . ASP A 1 279 ? -5.578 4.629 -6.810 1.00 68.56 279 ASP A N 1
ATOM 2151 C CA . ASP A 1 279 ? -5.050 3.271 -6.656 1.00 68.56 279 ASP A CA 1
ATOM 2152 C C . ASP A 1 279 ? -3.673 3.175 -7.354 1.00 68.56 279 ASP A C 1
ATOM 2154 O O . ASP A 1 279 ? -3.593 3.377 -8.579 1.00 68.56 279 ASP A O 1
ATOM 2158 N N . PRO A 1 280 ? -2.584 2.900 -6.607 1.00 67.75 280 PRO A N 1
ATOM 2159 C CA . PRO A 1 280 ? -1.239 2.822 -7.162 1.00 67.75 280 PRO A CA 1
ATOM 2160 C C . PRO A 1 280 ? -1.130 1.724 -8.218 1.00 67.75 280 PRO A C 1
ATOM 2162 O O . PRO A 1 280 ? -0.434 1.920 -9.211 1.00 67.75 280 PRO A O 1
ATOM 2165 N N . VAL A 1 281 ? -1.863 0.612 -8.079 1.00 75.06 281 VAL A N 1
ATOM 2166 C CA . VAL A 1 281 ? -1.837 -0.479 -9.065 1.00 75.06 281 VAL A CA 1
ATOM 2167 C C . VAL A 1 281 ? -2.437 -0.027 -10.390 1.00 75.06 281 VAL A C 1
ATOM 2169 O O . VAL A 1 281 ? -1.811 -0.204 -11.435 1.00 75.06 281 VAL A O 1
ATOM 2172 N N . ALA A 1 282 ? -3.613 0.603 -10.368 1.00 73.94 282 ALA A N 1
ATOM 2173 C CA . ALA A 1 282 ? -4.235 1.130 -11.580 1.00 73.94 282 ALA A CA 1
ATOM 2174 C C . ALA A 1 282 ? -3.374 2.218 -12.248 1.00 73.94 282 ALA A C 1
ATOM 2176 O O . ALA A 1 282 ? -3.165 2.191 -13.463 1.00 73.94 282 ALA A O 1
ATOM 2177 N N . THR A 1 283 ? -2.838 3.150 -11.457 1.00 73.75 283 THR A N 1
ATOM 2178 C CA . THR A 1 283 ? -2.063 4.296 -11.961 1.00 73.75 283 THR A CA 1
ATOM 2179 C C . THR A 1 283 ? -0.719 3.852 -12.546 1.00 73.75 283 THR A C 1
ATOM 2181 O O . THR A 1 283 ? -0.393 4.188 -13.688 1.00 73.75 283 THR A O 1
ATOM 2184 N N . MET A 1 284 ? 0.041 3.036 -11.807 1.00 74.81 284 MET A N 1
ATOM 2185 C CA . MET A 1 284 ? 1.305 2.464 -12.280 1.00 74.81 284 MET A CA 1
ATOM 2186 C C . MET A 1 284 ? 1.097 1.489 -13.432 1.00 74.81 284 MET A C 1
ATOM 2188 O O . MET A 1 284 ? 1.884 1.479 -14.378 1.00 74.81 284 MET A O 1
ATOM 2192 N N . GLY A 1 285 ? 0.033 0.687 -13.385 1.00 80.62 285 GLY A N 1
ATOM 2193 C CA . GLY A 1 285 ? -0.317 -0.244 -14.451 1.00 80.62 285 GLY A CA 1
ATOM 2194 C C . GLY A 1 285 ? -0.582 0.483 -15.767 1.00 80.62 285 GLY A C 1
ATOM 2195 O O . GLY A 1 285 ? -0.047 0.091 -16.803 1.00 80.62 285 GLY A O 1
ATOM 2196 N N . PHE A 1 286 ? -1.324 1.594 -15.726 1.00 81.06 286 PHE A N 1
ATOM 2197 C CA . PHE A 1 286 ? -1.559 2.429 -16.904 1.00 81.06 286 PHE A CA 1
ATOM 2198 C C . PHE A 1 286 ? -0.267 3.062 -17.436 1.00 81.06 286 PHE A C 1
ATOM 2200 O O . PHE A 1 286 ? 0.004 2.988 -18.636 1.00 81.06 286 PHE A O 1
ATOM 2207 N N . ALA A 1 287 ? 0.565 3.629 -16.556 1.00 78.44 287 ALA A N 1
ATOM 2208 C CA . ALA A 1 287 ? 1.863 4.178 -16.949 1.00 78.44 287 ALA A CA 1
ATOM 2209 C C . ALA A 1 287 ? 2.756 3.111 -17.610 1.00 78.44 287 ALA A C 1
ATOM 2211 O O . ALA A 1 287 ? 3.356 3.354 -18.657 1.00 78.44 287 ALA A O 1
ATOM 2212 N N . THR A 1 288 ? 2.778 1.902 -17.046 1.00 84.00 288 THR A N 1
ATOM 2213 C CA . THR A 1 288 ? 3.524 0.753 -17.576 1.00 84.00 288 THR A CA 1
ATOM 2214 C C . THR A 1 288 ? 3.006 0.330 -18.944 1.00 84.00 288 THR A C 1
ATOM 2216 O O . THR A 1 288 ? 3.802 0.128 -19.858 1.00 84.00 288 THR A O 1
ATOM 2219 N N . LEU A 1 289 ? 1.685 0.247 -19.123 1.00 87.94 289 LEU A N 1
ATOM 2220 C CA . LEU A 1 289 ? 1.073 -0.072 -20.412 1.00 87.94 289 LEU A CA 1
ATOM 2221 C C . LEU A 1 289 ? 1.465 0.949 -21.486 1.00 87.94 289 LEU A C 1
ATOM 2223 O O . LEU A 1 289 ? 1.853 0.557 -22.585 1.00 87.94 289 LEU A O 1
ATOM 2227 N N . MET A 1 290 ? 1.405 2.243 -21.159 1.00 85.88 290 MET A N 1
ATOM 2228 C CA . MET A 1 290 ? 1.800 3.310 -22.079 1.00 85.88 290 MET A CA 1
ATOM 2229 C C . MET A 1 290 ? 3.278 3.197 -22.465 1.00 85.88 290 MET A C 1
ATOM 2231 O O . MET A 1 290 ? 3.587 3.238 -23.652 1.00 85.88 290 MET A O 1
ATOM 2235 N N . VAL A 1 291 ? 4.173 2.969 -21.497 1.00 86.94 291 VAL A N 1
ATOM 2236 C CA . VAL A 1 291 ? 5.614 2.769 -21.744 1.00 86.94 291 VAL A CA 1
ATOM 2237 C C . VAL A 1 291 ? 5.886 1.542 -22.615 1.00 86.94 291 VAL A C 1
ATOM 2239 O O . VAL A 1 291 ? 6.710 1.602 -23.527 1.00 86.94 291 VAL A O 1
ATOM 2242 N N . LEU A 1 292 ? 5.198 0.426 -22.367 1.00 91.56 292 LEU A N 1
ATOM 2243 C CA . LEU A 1 292 ? 5.346 -0.786 -23.175 1.00 91.56 292 LEU A CA 1
ATOM 2244 C C . LEU A 1 292 ? 4.858 -0.570 -24.608 1.00 91.56 292 LEU A C 1
ATOM 2246 O O . LEU A 1 292 ? 5.508 -1.026 -25.546 1.00 91.56 292 LEU A O 1
ATOM 2250 N N . LEU A 1 293 ? 3.747 0.147 -24.788 1.00 90.25 293 LEU A N 1
ATOM 2251 C CA . LEU A 1 293 ? 3.209 0.469 -26.105 1.00 90.25 293 LEU A CA 1
ATOM 2252 C C . LEU A 1 293 ? 4.152 1.397 -26.878 1.00 90.25 293 LEU A C 1
ATOM 2254 O O . LEU A 1 293 ? 4.463 1.122 -28.037 1.00 90.25 293 LEU A O 1
ATOM 2258 N N . THR A 1 294 ? 4.666 2.454 -26.243 1.00 88.62 294 THR A N 1
ATOM 2259 C CA . THR A 1 294 ? 5.637 3.351 -26.884 1.00 88.62 294 THR A CA 1
ATOM 2260 C C . THR A 1 294 ? 6.937 2.621 -27.212 1.00 88.62 294 THR A C 1
ATOM 2262 O O . THR A 1 294 ? 7.488 2.816 -28.294 1.00 88.62 294 THR A O 1
ATOM 2265 N N . LEU A 1 295 ? 7.411 1.732 -26.335 1.00 89.75 295 LEU A N 1
ATOM 2266 C CA . LEU A 1 295 ? 8.592 0.909 -26.593 1.00 89.75 295 LEU A CA 1
ATOM 2267 C C . LEU A 1 295 ? 8.365 -0.049 -27.768 1.00 89.75 295 LEU A C 1
ATOM 2269 O O . LEU A 1 295 ? 9.227 -0.151 -28.637 1.00 89.75 295 LEU A O 1
ATOM 2273 N N . ALA A 1 296 ? 7.209 -0.714 -27.827 1.00 90.06 296 ALA A N 1
ATOM 2274 C CA . ALA A 1 296 ? 6.862 -1.627 -28.912 1.00 90.06 296 ALA A CA 1
ATOM 2275 C C . ALA A 1 296 ? 6.854 -0.917 -30.273 1.00 90.06 296 ALA A C 1
ATOM 2277 O O . ALA A 1 296 ? 7.408 -1.440 -31.237 1.00 90.06 296 ALA A O 1
ATOM 2278 N N . VAL A 1 297 ? 6.298 0.298 -30.340 1.00 86.19 297 VAL A N 1
ATOM 2279 C CA . VAL A 1 297 ? 6.309 1.125 -31.556 1.00 86.19 297 VAL A CA 1
ATOM 2280 C C . VAL A 1 297 ? 7.741 1.480 -31.972 1.00 86.19 297 VAL A C 1
ATOM 2282 O O . VAL A 1 297 ? 8.096 1.314 -33.137 1.00 86.19 297 VAL A O 1
ATOM 2285 N N . ILE A 1 298 ? 8.591 1.908 -31.033 1.00 84.50 298 ILE A N 1
ATOM 2286 C CA . ILE A 1 298 ? 10.006 2.221 -31.310 1.00 84.50 298 ILE A CA 1
ATOM 2287 C C . ILE A 1 298 ? 10.740 0.984 -31.838 1.00 84.50 298 ILE A C 1
ATOM 2289 O O . ILE A 1 298 ? 11.450 1.067 -32.838 1.00 84.50 298 ILE A O 1
ATOM 2293 N N . VAL A 1 299 ? 10.565 -0.171 -31.193 1.00 86.56 299 VAL A N 1
ATOM 2294 C CA . VAL A 1 299 ? 11.197 -1.429 -31.614 1.00 86.56 299 VAL A CA 1
ATOM 2295 C C . VAL A 1 299 ? 10.703 -1.858 -32.997 1.00 86.56 299 VAL A C 1
ATOM 2297 O O . VAL A 1 299 ? 11.511 -2.299 -33.812 1.00 86.56 299 VAL A O 1
ATOM 2300 N N . LEU A 1 300 ? 9.417 -1.673 -33.302 1.00 86.25 300 LEU A N 1
ATOM 2301 C CA . LEU A 1 300 ? 8.866 -1.957 -34.626 1.00 86.25 300 LEU A CA 1
ATOM 2302 C C . LEU A 1 300 ? 9.559 -1.123 -35.709 1.00 86.25 300 LEU A C 1
ATOM 2304 O O . LEU A 1 300 ? 9.982 -1.697 -36.703 1.00 86.25 300 LEU A O 1
ATOM 2308 N N . PHE A 1 301 ? 9.783 0.177 -35.492 1.00 79.12 301 PHE A N 1
ATOM 2309 C CA . PHE A 1 301 ? 10.530 1.020 -36.439 1.00 79.12 301 PHE A CA 1
ATOM 2310 C C . PHE A 1 301 ? 11.995 0.596 -36.635 1.00 79.12 301 PHE A C 1
ATOM 2312 O O . PHE A 1 301 ? 12.588 0.870 -37.680 1.00 79.12 301 PHE A O 1
ATOM 2319 N N . VAL A 1 302 ? 12.600 -0.056 -35.638 1.00 80.31 302 VAL A N 1
ATOM 2320 C CA . VAL A 1 302 ? 13.959 -0.607 -35.752 1.00 80.31 302 VAL A CA 1
ATOM 2321 C C . VAL A 1 302 ? 13.969 -1.898 -36.575 1.00 80.31 302 VAL A C 1
ATOM 2323 O O . VAL A 1 302 ? 14.888 -2.099 -37.374 1.00 80.31 302 VAL A O 1
ATOM 2326 N N . LEU A 1 303 ? 12.982 -2.773 -36.357 1.00 80.75 303 LEU A N 1
ATOM 2327 C CA . LEU A 1 303 ? 12.878 -4.085 -37.001 1.00 80.75 303 LEU A CA 1
ATOM 2328 C C . LEU A 1 303 ? 12.375 -3.980 -38.443 1.00 80.75 303 LEU A C 1
ATOM 2330 O O . LEU A 1 303 ? 12.992 -4.535 -39.350 1.00 80.75 303 LEU A O 1
ATOM 2334 N N . ASP A 1 304 ? 11.282 -3.251 -38.642 1.00 75.50 304 ASP A N 1
ATOM 2335 C CA . ASP A 1 304 ? 10.678 -2.973 -39.938 1.00 75.50 304 ASP A CA 1
ATOM 2336 C C . ASP A 1 304 ? 11.032 -1.544 -40.338 1.00 75.50 304 ASP A C 1
ATOM 2338 O O . ASP A 1 304 ? 10.262 -0.599 -40.158 1.00 75.50 304 ASP A O 1
ATOM 2342 N N . LYS A 1 305 ? 12.280 -1.373 -40.790 1.00 65.69 305 LYS A N 1
ATOM 2343 C CA . LYS A 1 305 ? 12.794 -0.064 -41.192 1.00 65.69 305 LYS A CA 1
ATOM 2344 C C . LYS A 1 305 ? 11.907 0.467 -42.322 1.00 65.69 305 LYS A C 1
ATOM 2346 O O . LYS A 1 305 ? 11.960 -0.104 -43.416 1.00 65.69 305 LYS A O 1
ATOM 2351 N N . PRO A 1 306 ? 11.136 1.551 -42.113 1.00 61.28 306 PRO A N 1
ATOM 2352 C CA . PRO A 1 306 ? 10.363 2.134 -43.197 1.00 61.28 306 PRO A CA 1
ATOM 2353 C C . PRO A 1 306 ? 11.344 2.510 -44.306 1.00 61.28 306 PRO A C 1
ATOM 2355 O O . PRO A 1 306 ? 12.402 3.073 -44.031 1.00 61.28 306 PRO A O 1
ATOM 2358 N N . TRP A 1 307 ? 11.033 2.106 -45.538 1.00 49.69 307 TRP A N 1
ATOM 2359 C CA . TRP A 1 307 ? 11.936 2.161 -46.687 1.00 49.69 307 TRP A CA 1
ATOM 2360 C C . TRP A 1 307 ? 12.580 3.553 -46.822 1.00 49.69 307 TRP A C 1
ATOM 2362 O O . TRP A 1 307 ? 11.924 4.518 -47.219 1.00 49.69 307 TRP A O 1
ATOM 2372 N N . VAL A 1 308 ? 13.860 3.661 -46.454 1.00 52.03 308 VAL A N 1
ATOM 2373 C CA . VAL A 1 308 ? 14.669 4.869 -46.646 1.00 52.03 308 VAL A CA 1
ATOM 2374 C C . VAL A 1 308 ? 15.419 4.684 -47.967 1.00 52.03 308 VAL A C 1
ATOM 2376 O O . VAL A 1 308 ? 16.311 3.834 -48.016 1.00 52.03 308 VAL A O 1
ATOM 2379 N N . PRO A 1 309 ? 15.073 5.405 -49.051 1.00 43.81 309 PRO A N 1
ATOM 2380 C CA . PRO A 1 309 ? 15.937 5.444 -50.222 1.00 43.81 309 PRO A CA 1
ATOM 2381 C C . PRO A 1 309 ? 17.267 6.082 -49.806 1.00 43.81 309 PRO A C 1
ATOM 2383 O O . PRO A 1 309 ? 17.271 7.164 -49.215 1.00 43.81 309 PRO A O 1
ATOM 2386 N N . GLY A 1 310 ? 18.359 5.352 -50.042 1.00 40.06 310 GLY A N 1
ATOM 2387 C CA . GLY A 1 310 ? 19.730 5.819 -49.824 1.00 40.06 310 GLY A CA 1
ATOM 2388 C C . GLY A 1 310 ? 20.181 6.842 -50.854 1.00 40.06 310 GLY A C 1
ATOM 2389 O O . GLY A 1 310 ? 19.570 6.894 -51.946 1.00 40.06 310 GLY A O 1
#

Foldseek 3Di:
DDPAPLQFQLQALVSLLVLLLLQLVLLQLQLVLLVLLLVLCVVCVVLQVVVCVVDPVSNVVSVVSNVVSVVSNVVSVLSNQLSVVLVVLVVCLVVDPDNLQSLLVLLVVLPDFAKAKKFFKQWFEAAPVRDFQKAWQADSSGGAFIWGGDTRMTTTGGHSYHDPSLVSSLQSLLCVLQVDRIHTDDIDDPPDPVRVVVVVVLVVQVVVCVVVVHDRSGHYDYDYPVSSVSSSVRSNSNSVSSSSSSSGDDPFDWDWDWDDPDDDPDCPDTPIDGPSGDNSSVVSVVSSVVSVVVSVVSVCCVVVVDDDDD

pLDDT: mean 78.33, std 16.99, range [24.86, 94.5]

Secondary structure (DSSP, 8-state):
-------TT-S-HHHHHHHHHHHHHHHHHHHHHHHHHHHHHHHSHHHHHHHHTT-HHHHHHHHHHHHHHHHHHHHHHHHHHHHHHHHHHHHHHHH-S-HHHHHHHHHTT----B---EEEEEEEEEETT---EEEEEE-SS-EEEEEEEEEEEEEEESBSS--HHHHHHHHHHHHHHH-----EEEEE-TT-HHHHHHHHHHHHHHHHHHHHTPSPSS-EEEEPHHHHHHHHHHHHHHHHHHHHHTTS------EEEEE-SS-SS-----EEEEES---HHHHHHHHHHHHHHHHHHHHHHHHS------